Protein AF-A0A354WVG8-F1 (afdb_monomer)

Radius of gyration: 23.43 Å; Cα contacts (8 Å, |Δi|>4): 233; chains: 1; bounding box: 45×32×78 Å

Secondary structure (DSSP, 8-state):
-HHHHHHHHHHHHHHHHHH-TT-----HHHHHHHHHHHT-S-HHHHHHHHHHHHHTTHHHHHHHHIIIIIHHHHHHHSS-TT--TT-EEEEEETTEEEEEEE-SSEEEEEETT-TT--EEEEEETTTTEEEEEETTEEEEEEEEEETTEEEEEPTTS-EEEEESSHHHHHHHHHHHHHHHHHHT-

pLDDT: mean 83.42, std 12.27, range [36.16, 96.06]

Structure (mmCIF, N/CA/C/O backbone):
data_AF-A0A354WVG8-F1
#
_entry.id   AF-A0A354WVG8-F1
#
loop_
_atom_site.group_PDB
_atom_site.id
_atom_site.type_symbol
_atom_site.label_atom_id
_atom_site.label_alt_id
_atom_site.label_comp_id
_atom_site.label_asym_id
_atom_site.label_entity_id
_atom_site.label_seq_id
_atom_site.pdbx_PDB_ins_code
_atom_site.Cartn_x
_atom_site.Cartn_y
_atom_site.Cartn_z
_atom_site.occupancy
_atom_site.B_iso_or_equiv
_atom_site.auth_seq_id
_atom_site.auth_comp_id
_atom_site.auth_asym_id
_atom_site.auth_atom_id
_atom_site.pdbx_PDB_model_num
ATOM 1 N N . MET A 1 1 ? 21.802 -4.009 46.340 1.00 48.38 1 MET A N 1
ATOM 2 C CA . MET A 1 1 ? 21.564 -4.894 45.173 1.00 48.38 1 MET A CA 1
ATOM 3 C C . MET A 1 1 ? 20.518 -4.353 44.184 1.00 48.38 1 MET A C 1
ATOM 5 O O . MET A 1 1 ? 20.743 -4.488 42.996 1.00 48.38 1 MET A O 1
ATOM 9 N N . LYS A 1 2 ? 19.442 -3.659 44.609 1.00 54.12 2 LYS A N 1
ATOM 10 C CA . LYS A 1 2 ? 18.407 -3.115 43.691 1.00 54.12 2 LYS A CA 1
ATOM 11 C C . LYS A 1 2 ? 18.897 -2.100 42.636 1.00 54.12 2 LYS A C 1
ATOM 13 O O . LYS A 1 2 ? 18.488 -2.192 41.488 1.00 54.12 2 LYS A O 1
ATOM 18 N N . LYS A 1 3 ? 19.785 -1.157 42.990 1.00 53.94 3 LYS A N 1
ATOM 19 C CA . LYS A 1 3 ? 20.214 -0.077 42.070 1.00 53.94 3 LYS A CA 1
ATOM 20 C C . LYS A 1 3 ? 21.040 -0.578 40.876 1.00 53.94 3 LYS A C 1
ATOM 22 O O . LYS A 1 3 ? 20.826 -0.123 39.764 1.00 53.94 3 LYS A O 1
ATOM 27 N N . ARG A 1 4 ? 21.928 -1.558 41.095 1.00 60.34 4 ARG A N 1
ATOM 28 C CA . ARG A 1 4 ? 22.810 -2.105 40.047 1.00 60.34 4 ARG A CA 1
ATOM 29 C C . ARG A 1 4 ? 22.033 -2.907 38.997 1.00 60.34 4 ARG A C 1
ATOM 31 O O . ARG A 1 4 ? 22.378 -2.846 37.828 1.00 60.34 4 ARG A O 1
ATOM 38 N N . ASN A 1 5 ? 20.951 -3.573 39.404 1.00 68.00 5 ASN A N 1
ATOM 39 C CA . ASN A 1 5 ? 20.076 -4.316 38.496 1.00 68.00 5 ASN A CA 1
ATOM 40 C C . ASN A 1 5 ? 19.227 -3.377 37.627 1.00 68.00 5 ASN A C 1
ATOM 42 O O . ASN A 1 5 ? 19.038 -3.661 36.453 1.00 68.00 5 ASN A O 1
ATOM 46 N N . ILE A 1 6 ? 18.772 -2.240 38.172 1.00 73.25 6 ILE A N 1
ATOM 47 C CA . ILE A 1 6 ? 18.051 -1.218 37.395 1.00 73.25 6 ILE A CA 1
ATOM 48 C C . ILE A 1 6 ? 18.984 -0.584 36.360 1.00 73.25 6 ILE A C 1
ATOM 50 O O . ILE A 1 6 ? 18.609 -0.469 35.203 1.00 73.25 6 ILE A O 1
ATOM 54 N N . THR A 1 7 ? 20.216 -0.231 36.740 1.00 77.81 7 THR A N 1
ATOM 55 C CA . THR A 1 7 ? 21.199 0.316 35.790 1.00 77.81 7 THR A CA 1
ATOM 56 C C . THR A 1 7 ? 21.541 -0.681 34.683 1.00 77.81 7 THR A C 1
ATOM 58 O O . THR A 1 7 ? 21.639 -0.284 33.529 1.00 77.81 7 THR A O 1
ATOM 61 N N . LEU A 1 8 ? 21.678 -1.970 35.012 1.00 80.38 8 LEU A N 1
ATOM 62 C CA . LEU A 1 8 ? 21.944 -3.014 34.020 1.00 80.38 8 LEU A CA 1
ATOM 63 C C . LEU A 1 8 ? 20.756 -3.217 33.069 1.00 80.38 8 LEU A C 1
ATOM 65 O O . LEU A 1 8 ? 20.959 -3.395 31.876 1.00 80.38 8 LEU A O 1
ATOM 69 N N . LEU A 1 9 ? 19.528 -3.148 33.590 1.00 82.56 9 LEU A N 1
ATOM 70 C CA . LEU A 1 9 ? 18.304 -3.272 32.802 1.00 82.56 9 LEU A CA 1
ATOM 71 C C . LEU A 1 9 ? 18.119 -2.067 31.873 1.00 82.56 9 LEU A C 1
ATOM 73 O O . LEU A 1 9 ? 17.869 -2.251 30.693 1.00 82.56 9 LEU A O 1
ATOM 77 N N . VAL A 1 10 ? 18.352 -0.847 32.363 1.00 82.38 10 VAL A N 1
ATOM 78 C CA . VAL A 1 10 ? 18.330 0.377 31.543 1.00 82.38 10 VAL A CA 1
ATOM 79 C C . VAL A 1 10 ? 19.417 0.344 30.465 1.00 82.38 10 VAL A C 1
ATOM 81 O O . VAL A 1 10 ? 19.144 0.687 29.319 1.00 82.38 10 VAL A O 1
ATOM 84 N N . ALA A 1 11 ? 20.629 -0.108 30.800 1.00 82.38 11 ALA A N 1
ATOM 85 C CA . ALA A 1 11 ? 21.716 -0.245 29.833 1.00 82.38 11 ALA A CA 1
ATOM 86 C C . ALA A 1 11 ? 21.419 -1.317 28.772 1.00 82.38 11 ALA A C 1
ATOM 88 O O . ALA A 1 11 ? 21.690 -1.092 27.598 1.00 82.38 11 ALA A O 1
ATOM 89 N N . ALA A 1 12 ? 20.822 -2.447 29.162 1.00 80.69 12 ALA A N 1
ATOM 90 C CA . ALA A 1 12 ? 20.396 -3.489 28.232 1.00 80.69 12 ALA A CA 1
ATOM 91 C C . ALA A 1 12 ? 19.268 -3.001 27.310 1.00 80.69 12 ALA A C 1
ATOM 93 O O . ALA A 1 12 ? 19.336 -3.219 26.106 1.00 80.69 12 ALA A O 1
ATOM 94 N N . THR A 1 13 ? 18.276 -2.278 27.841 1.00 78.31 13 THR A N 1
ATOM 95 C CA . THR A 1 13 ? 17.204 -1.676 27.035 1.00 78.31 13 THR A CA 1
ATOM 96 C C . THR A 1 13 ? 17.754 -0.644 26.050 1.00 78.31 13 THR A C 1
ATOM 98 O O . THR A 1 13 ? 17.365 -0.657 24.885 1.00 78.31 13 THR A O 1
ATOM 101 N N . LEU A 1 14 ? 18.695 0.207 26.477 1.00 77.44 14 LEU A N 1
ATOM 102 C CA . LEU A 1 14 ? 19.353 1.186 25.604 1.00 77.44 14 LEU A CA 1
ATOM 103 C C . LEU A 1 14 ? 20.200 0.506 24.518 1.00 77.44 14 LEU A C 1
ATOM 105 O O . LEU A 1 14 ? 20.095 0.866 23.348 1.00 77.44 14 LEU A O 1
ATOM 109 N N . ALA A 1 15 ? 20.979 -0.518 24.869 1.00 74.50 15 ALA A N 1
ATOM 110 C CA . ALA A 1 15 ? 21.774 -1.280 23.907 1.00 74.50 15 ALA A CA 1
ATOM 111 C C . ALA A 1 15 ? 20.890 -2.018 22.886 1.00 74.50 15 ALA A C 1
ATOM 113 O O . ALA A 1 15 ? 21.166 -1.962 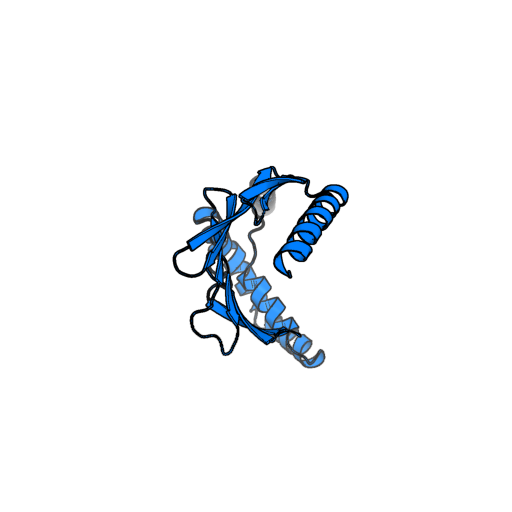21.690 1.00 74.50 15 ALA A O 1
ATOM 114 N N . CYS A 1 16 ? 19.787 -2.628 23.333 1.00 67.50 16 CYS A N 1
ATOM 115 C CA . CYS A 1 16 ? 18.784 -3.200 22.437 1.00 67.50 16 CYS A CA 1
ATOM 116 C C . CYS A 1 16 ? 18.167 -2.126 21.531 1.00 67.50 16 CYS A C 1
ATOM 118 O O . CYS A 1 16 ? 18.090 -2.335 20.327 1.00 67.50 16 CYS A O 1
ATOM 120 N N . SER A 1 17 ? 17.794 -0.952 22.056 1.00 63.25 17 SER A N 1
ATOM 121 C CA . SER A 1 17 ? 17.202 0.117 21.231 1.00 63.25 17 SER A CA 1
ATOM 122 C C . SER A 1 17 ? 18.135 0.638 20.133 1.00 63.25 17 SER A C 1
ATOM 124 O O . SER A 1 17 ? 17.659 1.054 19.083 1.00 63.25 17 SER A O 1
ATOM 126 N N . MET A 1 18 ? 19.455 0.567 20.337 1.00 60.75 18 MET A N 1
ATOM 127 C CA . MET A 1 18 ? 20.449 0.933 19.323 1.00 60.75 18 MET A CA 1
ATOM 128 C C . MET A 1 18 ? 20.713 -0.187 18.305 1.00 60.75 18 MET A C 1
ATOM 130 O O . MET A 1 18 ? 21.202 0.098 17.217 1.00 60.75 18 MET A O 1
ATOM 134 N N . ALA A 1 19 ? 20.396 -1.441 18.638 1.00 56.94 19 ALA A N 1
ATOM 135 C CA . ALA A 1 19 ? 20.506 -2.587 17.733 1.00 56.94 19 ALA A CA 1
ATOM 136 C C . ALA A 1 19 ? 19.246 -2.800 16.866 1.00 56.94 19 ALA A C 1
ATOM 138 O O . ALA A 1 19 ? 19.314 -3.493 15.856 1.00 56.94 19 ALA A O 1
ATOM 139 N N . PHE A 1 20 ? 18.112 -2.188 17.231 1.00 52.94 20 PHE A N 1
ATOM 140 C CA . PHE A 1 20 ? 16.843 -2.231 16.488 1.00 52.94 20 PHE A CA 1
ATOM 141 C C . PHE A 1 20 ? 16.598 -0.976 15.627 1.00 52.94 20 PHE A C 1
ATOM 143 O O . PHE A 1 20 ? 15.459 -0.544 15.460 1.00 52.94 20 PHE A O 1
ATOM 150 N N . THR A 1 21 ? 17.636 -0.370 15.046 1.00 48.12 21 THR A N 1
ATOM 151 C CA . THR A 1 21 ? 17.509 0.844 14.212 1.00 48.12 21 THR A CA 1
ATOM 152 C C . THR A 1 21 ? 16.888 0.612 12.826 1.00 48.12 21 THR A C 1
ATOM 154 O O . THR A 1 21 ? 16.949 1.502 11.981 1.00 48.12 21 THR A O 1
ATOM 157 N N . SER A 1 22 ? 16.263 -0.542 12.559 1.00 49.75 22 SER A N 1
ATOM 158 C CA . SER A 1 22 ? 15.708 -0.832 11.226 1.00 49.75 22 SER A CA 1
ATOM 159 C C . SER A 1 22 ? 14.347 -1.529 11.167 1.00 49.75 22 SER A C 1
ATOM 161 O O . SER A 1 22 ? 13.929 -1.863 10.065 1.00 49.75 22 SER A O 1
ATOM 163 N N . CYS A 1 23 ? 13.601 -1.711 12.267 1.00 54.31 23 CYS A N 1
ATOM 164 C CA . CYS A 1 23 ? 12.254 -2.304 12.171 1.00 54.31 23 CYS A CA 1
ATOM 165 C C . CYS A 1 23 ? 11.271 -1.733 13.205 1.00 54.31 23 CYS A C 1
ATOM 167 O O . CYS A 1 23 ? 10.929 -2.396 14.184 1.00 54.31 23 CYS A O 1
ATOM 169 N N . ILE A 1 24 ? 10.752 -0.522 12.975 1.00 61.50 24 ILE A N 1
ATOM 170 C CA . ILE A 1 24 ? 9.349 -0.286 13.345 1.00 61.50 24 ILE A CA 1
ATOM 171 C C . ILE A 1 24 ? 8.560 -1.149 12.357 1.00 61.50 24 ILE A C 1
ATOM 173 O O . ILE A 1 24 ? 8.524 -0.846 11.169 1.00 61.50 24 ILE A O 1
ATOM 177 N N . GLY A 1 25 ? 8.062 -2.304 12.810 1.00 63.16 25 GLY A N 1
ATOM 178 C CA . GLY A 1 25 ? 7.160 -3.110 11.986 1.00 63.16 25 GLY A CA 1
ATOM 179 C C . GLY A 1 25 ? 5.861 -2.347 11.722 1.00 63.16 25 GLY A C 1
ATOM 180 O O . GLY A 1 25 ? 5.608 -1.317 12.348 1.00 63.16 25 GLY A O 1
ATOM 181 N N . SER A 1 26 ? 5.042 -2.820 10.786 1.00 78.62 26 SER A N 1
ATOM 182 C CA . SER A 1 26 ? 3.882 -2.066 10.292 1.00 78.62 26 SER A CA 1
ATOM 183 C C . SER A 1 26 ? 2.801 -1.797 11.352 1.00 78.62 26 SER A C 1
ATOM 185 O O . SER A 1 26 ? 1.959 -0.918 11.155 1.00 78.62 26 SER A O 1
ATOM 187 N N . PHE A 1 27 ? 2.812 -2.535 12.474 1.00 86.69 27 PHE A N 1
ATOM 188 C CA . PHE A 1 27 ? 1.742 -2.530 13.482 1.00 86.69 27 PHE A CA 1
ATOM 189 C C . PHE A 1 27 ? 0.358 -2.747 12.847 1.00 86.69 27 PHE A C 1
ATOM 191 O O . PHE A 1 27 ? -0.615 -2.052 13.161 1.00 86.69 27 PHE A O 1
ATOM 198 N N . GLY A 1 28 ? 0.281 -3.685 11.898 1.00 86.12 28 GLY A N 1
ATOM 199 C CA . GLY A 1 28 ? -0.896 -3.904 11.063 1.00 86.12 28 GLY A CA 1
ATOM 200 C C . GLY A 1 28 ? -2.181 -4.153 11.856 1.00 86.12 28 GLY A C 1
ATOM 201 O O . GLY A 1 28 ? -3.218 -3.576 11.527 1.00 86.12 28 GLY A O 1
ATOM 202 N N . LEU A 1 29 ? -2.137 -4.949 12.931 1.00 89.25 29 LEU A N 1
ATOM 203 C CA . LEU A 1 29 ? -3.334 -5.244 13.726 1.00 89.25 29 LEU A CA 1
ATOM 204 C C . LEU A 1 29 ? -3.809 -4.022 14.523 1.00 89.25 29 LEU A C 1
ATOM 206 O O . LEU A 1 29 ? -5.000 -3.705 14.529 1.00 89.25 29 LEU A O 1
ATOM 210 N N . THR A 1 30 ? -2.882 -3.320 15.171 1.00 90.62 30 THR A N 1
ATOM 211 C CA . THR A 1 30 ? -3.163 -2.124 15.976 1.00 90.62 30 THR A CA 1
ATOM 212 C C . THR A 1 30 ? -3.718 -1.002 15.111 1.00 90.62 30 THR A C 1
ATOM 214 O O . THR A 1 30 ? -4.732 -0.397 15.463 1.00 90.62 30 THR A O 1
ATOM 217 N N . ASN A 1 31 ? -3.108 -0.760 13.949 1.00 89.75 31 ASN A N 1
ATOM 218 C CA . ASN A 1 31 ? -3.575 0.254 13.011 1.00 89.75 31 ASN A CA 1
ATOM 219 C C . ASN A 1 31 ? -4.958 -0.095 12.454 1.00 89.75 31 ASN A C 1
ATOM 221 O O . ASN A 1 31 ? -5.833 0.768 12.444 1.00 89.75 31 ASN A O 1
ATOM 225 N N . LYS A 1 32 ? -5.220 -1.362 12.104 1.00 89.31 32 LYS A N 1
ATOM 226 C CA . LYS A 1 32 ? -6.561 -1.803 11.687 1.00 89.31 32 LYS A CA 1
ATOM 227 C C . LYS A 1 32 ? -7.618 -1.578 12.763 1.00 89.31 32 LYS A C 1
ATOM 229 O O . LYS A 1 32 ? -8.697 -1.068 12.458 1.00 89.31 32 LYS A O 1
ATOM 234 N N . LEU A 1 33 ? -7.320 -1.921 14.017 1.00 91.88 33 LEU A N 1
ATOM 235 C CA . LEU A 1 33 ? -8.243 -1.699 15.131 1.00 91.88 33 LEU A CA 1
ATOM 236 C C . LEU A 1 33 ? -8.523 -0.203 15.340 1.00 91.88 33 LEU A C 1
ATOM 238 O O . LEU A 1 33 ? -9.667 0.195 15.578 1.00 91.88 33 LEU A O 1
ATOM 242 N N . LEU A 1 34 ? -7.489 0.635 15.235 1.00 91.50 34 LEU A N 1
ATOM 243 C CA . LEU A 1 34 ? -7.619 2.080 15.372 1.00 91.50 34 LEU A CA 1
ATOM 244 C C . LEU A 1 34 ? -8.442 2.686 14.226 1.00 91.50 34 LEU A C 1
ATOM 246 O O . LEU A 1 34 ? -9.378 3.442 14.490 1.00 91.50 34 LEU A O 1
ATOM 250 N N . SER A 1 35 ? -8.149 2.314 12.977 1.00 90.19 35 SER A N 1
ATOM 251 C CA . SER A 1 35 ? -8.894 2.751 11.791 1.00 90.19 35 SER A CA 1
ATOM 252 C C . SER A 1 35 ? -10.354 2.306 11.838 1.00 90.19 35 SER A C 1
ATOM 254 O O . SER A 1 35 ? -11.246 3.089 11.512 1.00 90.19 35 SER A O 1
ATOM 256 N N . TRP A 1 36 ? -10.626 1.084 12.309 1.00 93.19 36 TRP A N 1
ATOM 257 C CA . TRP A 1 36 ? -11.993 0.626 12.541 1.00 93.19 36 TRP A CA 1
ATOM 258 C C . TRP A 1 36 ? -12.714 1.515 13.555 1.00 93.19 36 TRP A C 1
ATOM 260 O O . TRP A 1 36 ? -13.821 1.973 13.272 1.00 93.19 36 TRP A O 1
ATOM 270 N N . ASN A 1 37 ? -12.089 1.826 14.697 1.00 91.31 37 ASN A N 1
ATOM 271 C CA . ASN A 1 37 ? -12.725 2.692 15.688 1.00 91.31 37 ASN A CA 1
ATOM 272 C C . ASN A 1 37 ? -13.001 4.086 15.092 1.00 91.31 37 ASN A C 1
ATOM 274 O O . ASN A 1 37 ? -14.097 4.621 15.250 1.00 91.31 37 ASN A O 1
ATOM 278 N N . GLN A 1 38 ? -12.049 4.652 14.344 1.00 90.06 38 GLN A N 1
ATOM 279 C CA . GLN A 1 38 ? -12.210 5.943 13.658 1.00 90.06 38 GLN A CA 1
ATOM 280 C C . GLN A 1 38 ? -13.318 5.944 12.593 1.00 90.06 38 GLN A C 1
ATOM 282 O O . GLN A 1 38 ? -13.904 6.992 12.333 1.00 90.06 38 GLN A O 1
ATOM 287 N N . SER A 1 39 ? -13.641 4.790 12.001 1.00 89.44 39 SER A N 1
ATOM 288 C CA . SER A 1 39 ? -14.721 4.662 11.010 1.00 89.44 39 SER A CA 1
ATOM 289 C C . SER A 1 39 ? -16.134 4.800 11.605 1.00 89.44 39 SER A C 1
ATOM 291 O O . SER A 1 39 ? -17.115 4.925 10.867 1.00 89.44 39 SER A O 1
ATOM 293 N N . ILE A 1 40 ? -16.269 4.808 12.937 1.00 91.25 40 ILE A N 1
ATOM 294 C CA . ILE A 1 40 ? -17.554 4.965 13.622 1.00 91.25 40 ILE A CA 1
ATOM 295 C C . ILE A 1 40 ? -18.060 6.405 13.455 1.00 91.25 40 ILE A C 1
ATOM 297 O O . ILE A 1 40 ? -17.503 7.355 13.996 1.00 91.25 40 ILE A O 1
ATOM 301 N N . ASN A 1 41 ? -19.192 6.554 12.764 1.00 86.00 41 ASN A N 1
ATOM 302 C CA . ASN A 1 41 ? -19.751 7.847 12.343 1.00 86.00 41 ASN A CA 1
ATOM 303 C C . ASN A 1 41 ? -20.119 8.809 13.506 1.00 86.00 41 ASN A C 1
ATOM 305 O O . ASN A 1 41 ? -20.255 10.013 13.314 1.00 86.00 41 ASN A O 1
ATOM 309 N N . SER A 1 42 ? -20.281 8.308 14.737 1.00 92.00 42 SER A N 1
ATOM 310 C CA . SER A 1 42 ? -20.580 9.138 15.914 1.00 92.00 42 SER A CA 1
ATOM 311 C C . SER A 1 42 ? -19.338 9.371 16.768 1.00 92.00 42 SER A C 1
ATOM 313 O O . SER A 1 42 ? -18.840 8.443 17.404 1.00 92.00 42 SER A O 1
ATOM 315 N N . LYS A 1 43 ? -18.909 10.635 16.882 1.00 89.50 43 LYS A N 1
ATOM 316 C CA . LYS A 1 43 ? -17.763 11.042 17.715 1.00 89.50 43 LYS A CA 1
ATOM 317 C C . LYS A 1 43 ? -17.905 10.617 19.182 1.00 89.50 43 LYS A C 1
ATOM 319 O O . LYS A 1 43 ? -16.931 10.213 19.801 1.00 89.50 43 LYS A O 1
ATOM 324 N N . PHE A 1 44 ? -19.119 10.676 19.732 1.00 92.94 44 PHE A N 1
ATOM 325 C CA . PHE A 1 44 ? -19.376 10.247 21.110 1.00 92.94 44 PHE A CA 1
ATOM 326 C C . PHE A 1 44 ? -19.243 8.733 21.284 1.00 92.94 44 PHE A C 1
ATOM 328 O O . PHE A 1 44 ? -18.742 8.277 22.306 1.00 92.94 44 PHE A O 1
ATOM 335 N N . VAL A 1 45 ? -19.681 7.953 20.292 1.00 92.44 45 VAL A N 1
ATOM 336 C CA . VAL A 1 45 ? -19.564 6.489 20.333 1.00 92.44 45 VAL A CA 1
ATOM 337 C C . VAL A 1 45 ? -18.111 6.068 20.122 1.00 92.44 45 VAL A C 1
ATOM 339 O O . VAL A 1 45 ? -17.629 5.220 20.860 1.00 92.44 45 VAL A O 1
ATOM 342 N N . ASN A 1 46 ? -17.405 6.698 19.180 1.00 93.56 46 ASN A N 1
ATOM 343 C CA . ASN A 1 46 ? -15.974 6.496 18.953 1.00 93.56 46 ASN A CA 1
ATOM 344 C C . ASN A 1 46 ? -15.147 6.731 20.233 1.00 93.56 46 ASN A C 1
ATOM 346 O O . ASN A 1 46 ? -14.342 5.878 20.603 1.00 93.56 46 ASN A O 1
ATOM 350 N N . GLU A 1 47 ? -15.398 7.834 20.949 1.00 93.56 47 GLU A N 1
ATOM 351 C CA . GLU A 1 47 ? -14.722 8.139 22.218 1.00 93.56 47 GLU A CA 1
ATOM 352 C C . GLU A 1 47 ? -15.085 7.133 23.320 1.00 93.56 47 GLU A C 1
ATOM 354 O O . GLU A 1 47 ? -14.222 6.658 24.054 1.00 93.56 47 GLU A O 1
ATOM 359 N N . LEU A 1 48 ? -16.363 6.755 23.429 1.00 94.94 48 LEU A N 1
ATOM 360 C CA . LEU A 1 48 ? -16.800 5.761 24.411 1.00 94.94 48 LEU A CA 1
ATOM 361 C C . LEU A 1 48 ? -16.115 4.410 24.177 1.00 94.94 48 LEU A C 1
ATOM 363 O O . LEU A 1 48 ? -15.628 3.799 25.128 1.00 94.94 48 LEU A O 1
ATOM 367 N N . VAL A 1 49 ? -16.054 3.957 22.922 1.00 93.31 49 VAL A N 1
ATOM 368 C CA . VAL A 1 49 ? -15.340 2.734 22.529 1.00 93.31 49 VAL A CA 1
ATOM 369 C C . VAL A 1 49 ? -13.849 2.871 22.825 1.00 93.31 49 VAL A C 1
ATOM 371 O O . VAL A 1 49 ? -13.264 1.953 23.395 1.00 93.31 49 VAL A O 1
ATOM 374 N N . PHE A 1 50 ? -13.249 4.026 22.524 1.00 93.56 50 PHE A N 1
ATOM 375 C CA . PHE A 1 50 ? -11.841 4.297 22.808 1.00 93.56 50 PHE A CA 1
ATOM 376 C C . PHE A 1 50 ? -11.509 4.157 24.301 1.00 93.56 50 PHE A C 1
ATOM 378 O O . PHE A 1 50 ? -10.548 3.473 24.657 1.00 93.56 50 PHE A O 1
ATOM 385 N N . VAL A 1 51 ? -12.330 4.746 25.178 1.00 94.56 51 VAL A N 1
ATOM 386 C CA . VAL A 1 51 ? -12.175 4.635 26.637 1.00 94.56 51 VAL A CA 1
ATOM 387 C C . VAL A 1 51 ? -12.417 3.200 27.106 1.00 94.56 51 VAL A C 1
ATOM 389 O O . VAL A 1 51 ? -11.636 2.668 27.894 1.00 94.56 51 VAL A O 1
ATOM 392 N N . ALA A 1 52 ? -13.463 2.536 26.606 1.00 95.19 52 ALA A N 1
ATOM 393 C CA . ALA A 1 52 ? -13.764 1.151 26.965 1.00 95.19 52 ALA A CA 1
ATOM 394 C C . ALA A 1 52 ? -12.614 0.192 26.607 1.00 95.19 52 ALA A C 1
ATOM 396 O O . ALA A 1 52 ? -12.305 -0.701 27.394 1.00 95.19 52 ALA A O 1
ATOM 397 N N . PHE A 1 53 ? -11.955 0.405 25.466 1.00 96.06 53 PHE A N 1
ATOM 398 C CA . PHE A 1 53 ? -10.819 -0.389 24.979 1.00 96.06 53 PHE A CA 1
ATOM 399 C C . PHE A 1 53 ? -9.466 -0.032 25.618 1.00 96.06 53 PHE A C 1
ATOM 401 O O . PHE A 1 53 ? -8.480 -0.712 25.345 1.00 96.06 53 PHE A O 1
ATOM 408 N N . HIS A 1 54 ? -9.409 1.002 26.460 1.00 91.81 54 HIS A N 1
ATOM 409 C CA . HIS A 1 54 ? -8.297 1.216 27.395 1.00 91.81 54 HIS A CA 1
ATOM 410 C C . HIS A 1 54 ? -8.589 0.605 28.772 1.00 91.81 54 HIS A C 1
ATOM 412 O O . HIS A 1 54 ? -7.681 0.156 29.465 1.00 91.81 54 HIS A O 1
ATOM 418 N N . ILE A 1 55 ? -9.860 0.575 29.198 1.00 94.12 55 ILE A N 1
ATOM 419 C CA . ILE A 1 55 ? -10.261 -0.087 30.452 1.00 94.12 55 ILE A CA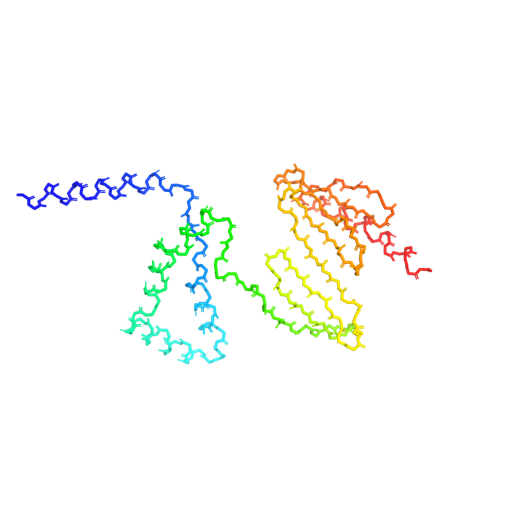 1
ATOM 420 C C . ILE A 1 55 ? -10.108 -1.606 30.319 1.00 94.12 55 ILE A C 1
ATOM 422 O O . ILE A 1 55 ? -9.539 -2.264 31.189 1.00 94.12 55 ILE A O 1
ATOM 426 N N . ILE A 1 56 ? -10.636 -2.161 29.230 1.00 94.06 56 ILE A N 1
ATOM 427 C CA . ILE A 1 56 ? -10.357 -3.523 28.784 1.00 94.06 56 ILE A CA 1
ATOM 428 C C . ILE A 1 56 ? -9.194 -3.371 27.811 1.00 94.06 56 ILE A C 1
ATOM 430 O O . ILE A 1 56 ? -9.441 -2.767 26.779 1.00 94.06 56 ILE A O 1
ATOM 434 N N . PRO A 1 57 ? -7.979 -3.862 28.102 1.00 92.31 57 PRO A N 1
ATOM 435 C CA . PRO A 1 57 ? -6.742 -3.438 27.436 1.00 92.31 57 PRO A CA 1
ATOM 436 C C . PRO A 1 57 ? -6.594 -3.992 26.006 1.00 92.31 57 PRO A C 1
ATOM 438 O O . PRO A 1 57 ? -5.681 -4.758 25.701 1.00 92.31 57 PRO A O 1
ATOM 441 N N . VAL A 1 58 ? -7.542 -3.681 25.121 1.00 95.75 58 VAL A N 1
ATOM 442 C CA . VAL A 1 58 ? -7.608 -4.225 23.763 1.00 95.75 58 VAL A CA 1
ATOM 443 C C . VAL A 1 58 ? -6.487 -3.623 22.917 1.00 95.75 58 VAL A C 1
ATOM 445 O O . VAL A 1 58 ? -5.781 -4.374 22.249 1.00 95.75 58 VAL A O 1
ATOM 448 N N . TYR A 1 59 ? -6.274 -2.303 22.987 1.00 91.62 59 TYR A N 1
ATOM 449 C CA . TYR A 1 59 ? -5.217 -1.624 22.225 1.00 91.62 59 TYR A CA 1
ATOM 450 C C . TYR A 1 59 ? -3.815 -2.057 22.656 1.00 91.62 59 TYR A C 1
ATOM 452 O O . TYR A 1 59 ? -2.922 -2.235 21.828 1.00 91.62 59 TYR A O 1
ATOM 460 N N . GLU A 1 60 ? -3.612 -2.260 23.954 1.00 92.62 60 GLU A N 1
ATOM 461 C CA . GLU A 1 60 ? -2.345 -2.713 24.509 1.00 92.62 60 GLU A CA 1
ATOM 462 C C . GLU A 1 60 ? -2.050 -4.151 24.080 1.00 92.62 60 GLU A C 1
ATOM 464 O O . GLU A 1 60 ? -0.917 -4.461 23.713 1.00 92.62 60 GLU A O 1
ATOM 469 N N . ILE A 1 61 ? -3.065 -5.022 24.065 1.00 93.94 61 ILE A N 1
ATOM 470 C CA . ILE A 1 61 ? -2.918 -6.400 23.589 1.00 93.94 61 ILE A CA 1
ATOM 471 C C . ILE A 1 61 ? -2.599 -6.429 22.092 1.00 93.94 61 ILE A C 1
ATOM 473 O O . ILE A 1 61 ? -1.688 -7.159 21.702 1.00 93.94 61 ILE A O 1
ATOM 477 N N . THR A 1 62 ? -3.287 -5.644 21.252 1.00 93.12 62 THR A N 1
ATOM 478 C CA . THR A 1 62 ? -2.965 -5.602 19.814 1.00 93.12 62 THR A CA 1
ATOM 479 C C . THR A 1 62 ? -1.564 -5.061 19.571 1.00 93.12 62 THR A C 1
ATOM 481 O O . THR A 1 62 ? -0.823 -5.641 18.782 1.00 93.12 62 THR A O 1
ATOM 484 N N . CYS A 1 63 ? -1.158 -4.029 20.314 1.00 90.12 63 CYS A N 1
ATOM 485 C CA . CYS A 1 63 ? 0.179 -3.449 20.211 1.00 90.12 63 CYS A CA 1
ATOM 486 C C . CYS A 1 63 ? 1.265 -4.459 20.608 1.00 90.12 63 CYS A C 1
ATOM 488 O O . CYS A 1 63 ? 2.268 -4.602 19.911 1.00 90.12 63 CYS A O 1
ATOM 490 N N . LEU A 1 64 ? 1.052 -5.221 21.686 1.00 91.44 64 LEU A N 1
ATOM 491 C CA . LEU A 1 64 ? 1.968 -6.288 22.095 1.00 91.44 64 LEU A CA 1
ATOM 492 C C . LEU A 1 64 ? 1.999 -7.451 21.097 1.00 91.44 64 LEU A C 1
ATOM 494 O O . LEU A 1 64 ? 3.070 -8.005 20.852 1.00 91.44 64 LEU A O 1
ATOM 498 N N . ALA A 1 65 ? 0.857 -7.819 20.514 1.00 90.75 65 ALA A N 1
ATOM 499 C CA . ALA A 1 65 ? 0.787 -8.857 19.489 1.00 90.75 65 ALA A CA 1
ATOM 500 C C . ALA A 1 65 ? 1.550 -8.447 18.221 1.00 90.75 65 ALA A C 1
ATOM 502 O O . ALA A 1 65 ? 2.315 -9.252 17.685 1.00 90.75 65 ALA A O 1
ATOM 503 N N . ASP A 1 66 ? 1.408 -7.194 17.785 1.00 88.12 66 ASP A N 1
ATOM 504 C CA . ASP A 1 66 ? 2.197 -6.645 16.684 1.00 88.12 66 ASP A CA 1
ATOM 505 C C . ASP A 1 66 ? 3.688 -6.656 17.018 1.00 88.12 66 ASP A C 1
ATOM 507 O O . ASP A 1 66 ? 4.480 -7.231 16.275 1.00 88.12 66 ASP A O 1
ATOM 511 N N . LEU A 1 67 ? 4.069 -6.095 18.170 1.00 86.38 67 LEU A N 1
ATOM 512 C CA . LEU A 1 67 ? 5.463 -5.978 18.597 1.00 86.38 67 LEU A CA 1
ATOM 513 C C . LEU A 1 67 ? 6.173 -7.339 18.673 1.00 86.38 67 LEU A C 1
ATOM 515 O O . LEU A 1 67 ? 7.305 -7.470 18.213 1.00 86.38 67 LEU A O 1
ATOM 519 N N . LEU A 1 68 ? 5.534 -8.336 19.290 1.00 85.31 68 LEU A N 1
ATOM 520 C CA . LEU A 1 68 ? 6.179 -9.607 19.623 1.00 85.31 68 LEU A CA 1
ATOM 521 C C . LEU A 1 68 ? 6.015 -10.674 18.543 1.00 85.31 68 LEU A C 1
ATOM 523 O O . LEU A 1 68 ? 6.882 -11.534 18.413 1.00 85.31 68 LEU A O 1
ATOM 527 N N . VAL A 1 69 ? 4.905 -10.655 17.803 1.00 87.25 69 VAL A N 1
ATOM 528 C CA . VAL A 1 69 ? 4.530 -11.757 16.909 1.00 87.25 69 VAL A CA 1
ATOM 529 C C . VAL A 1 69 ? 4.439 -11.278 15.470 1.00 87.25 69 VAL A C 1
ATOM 531 O O . VAL A 1 69 ? 5.210 -11.736 14.633 1.00 87.25 69 VAL A O 1
ATOM 534 N N . LEU A 1 70 ? 3.530 -10.354 15.165 1.00 87.88 70 LEU A N 1
ATOM 535 C CA . LEU A 1 70 ? 3.176 -10.056 13.773 1.00 87.88 70 LEU A CA 1
ATOM 536 C C . LEU A 1 70 ? 4.301 -9.322 13.040 1.00 87.88 70 LEU A C 1
ATOM 538 O O . LEU A 1 70 ? 4.673 -9.747 11.951 1.00 87.88 70 LEU A O 1
ATOM 542 N N . ASN A 1 71 ? 4.930 -8.330 13.677 1.00 84.69 71 ASN A N 1
ATOM 543 C CA . ASN A 1 71 ? 6.098 -7.642 13.121 1.00 84.69 71 ASN A CA 1
ATOM 544 C C . ASN A 1 71 ? 7.299 -8.594 12.972 1.00 84.69 71 ASN A C 1
ATOM 546 O O . ASN A 1 71 ? 8.119 -8.419 12.075 1.00 84.69 71 ASN A O 1
ATOM 550 N N . SER A 1 72 ? 7.404 -9.620 13.828 1.00 81.94 72 SER A N 1
ATOM 551 C CA . SER A 1 72 ? 8.450 -10.643 13.699 1.00 81.94 72 SER A CA 1
ATOM 552 C C . SER A 1 72 ? 8.187 -11.560 12.503 1.00 81.94 72 SER A C 1
ATOM 554 O O . SER A 1 72 ? 9.118 -11.884 11.771 1.00 81.94 72 SER A O 1
ATOM 556 N N . ILE A 1 73 ? 6.932 -11.958 12.271 1.00 83.31 73 ILE A N 1
ATOM 557 C CA . ILE A 1 73 ? 6.557 -12.746 11.089 1.00 83.31 73 ILE A CA 1
ATOM 558 C C . ILE A 1 73 ? 6.778 -11.927 9.814 1.00 83.31 73 ILE A C 1
ATOM 560 O O . ILE A 1 73 ? 7.389 -12.440 8.883 1.00 83.31 73 ILE A O 1
ATOM 564 N N . GLU A 1 74 ? 6.339 -10.668 9.777 1.00 81.19 74 GLU A N 1
ATOM 565 C CA . GLU A 1 74 ? 6.518 -9.771 8.626 1.00 81.19 74 GLU A CA 1
ATOM 566 C C . GLU A 1 74 ? 8.001 -9.593 8.280 1.00 81.19 74 GLU A C 1
ATOM 568 O O . GLU A 1 74 ? 8.384 -9.713 7.121 1.00 81.19 74 GLU A O 1
ATOM 573 N N . PHE A 1 75 ? 8.861 -9.432 9.289 1.00 79.69 75 PHE A N 1
ATOM 574 C CA . PHE A 1 75 ? 10.303 -9.320 9.081 1.00 79.69 75 PHE A CA 1
ATOM 575 C C . PHE A 1 75 ? 10.925 -10.567 8.432 1.00 79.69 75 PHE A C 1
ATOM 577 O O . PHE A 1 75 ? 11.740 -10.445 7.522 1.00 79.69 75 PHE A O 1
ATOM 584 N N . TRP A 1 76 ? 10.566 -11.770 8.897 1.00 79.19 76 TRP A N 1
ATOM 585 C CA . TRP A 1 76 ? 11.171 -13.013 8.396 1.00 79.19 76 TRP A CA 1
ATOM 586 C C . TRP A 1 76 ? 10.530 -13.542 7.114 1.00 79.19 76 TRP A C 1
ATOM 588 O O . TRP A 1 76 ? 11.208 -14.201 6.329 1.00 79.19 76 TRP A O 1
ATOM 598 N N . SER A 1 77 ? 9.232 -13.308 6.921 1.00 76.69 77 SER A N 1
ATOM 599 C CA . SER A 1 77 ? 8.495 -13.799 5.752 1.00 76.69 77 SER A CA 1
ATOM 600 C C . SER A 1 77 ? 8.473 -12.808 4.592 1.00 76.69 77 SER A C 1
ATOM 602 O O . SER A 1 77 ? 8.300 -13.234 3.456 1.00 76.69 77 SER A O 1
ATOM 604 N N . GLY A 1 78 ? 8.645 -11.511 4.863 1.00 72.50 78 GLY A N 1
ATOM 605 C CA . GLY A 1 78 ? 8.455 -10.440 3.884 1.00 72.50 78 GLY A CA 1
ATOM 606 C C . GLY A 1 78 ? 6.988 -10.078 3.623 1.00 72.50 78 GLY A C 1
ATOM 607 O O . GLY A 1 78 ? 6.736 -9.080 2.957 1.00 72.50 78 GLY A O 1
ATOM 608 N N . ASP A 1 79 ? 6.031 -10.835 4.170 1.00 73.25 79 ASP A N 1
ATOM 609 C CA . ASP A 1 79 ? 4.593 -10.633 3.987 1.00 73.25 79 ASP A CA 1
ATOM 610 C C . ASP A 1 79 ? 3.920 -10.230 5.304 1.00 73.25 79 ASP A C 1
ATOM 612 O O . ASP A 1 79 ? 4.166 -10.827 6.355 1.00 73.25 79 ASP A O 1
ATOM 616 N N . SER A 1 80 ? 2.990 -9.272 5.259 1.00 76.94 80 SER A N 1
ATOM 617 C CA . SER A 1 80 ? 2.193 -8.929 6.441 1.00 76.94 80 SER A CA 1
ATOM 618 C C . SER A 1 80 ? 1.081 -9.967 6.672 1.00 76.94 80 SER A C 1
ATOM 620 O O . SER A 1 80 ? 0.183 -10.095 5.833 1.00 76.94 80 SER A O 1
ATOM 622 N N . PRO A 1 81 ? 1.040 -10.664 7.829 1.00 76.31 81 PRO A N 1
ATOM 623 C CA . PRO A 1 81 ? -0.026 -11.626 8.146 1.00 76.31 81 PRO A CA 1
ATOM 624 C C . PRO A 1 81 ? -1.402 -10.975 8.291 1.00 76.31 81 PRO A C 1
ATOM 626 O O . PRO A 1 81 ? -2.425 -11.655 8.286 1.00 76.31 81 PRO A O 1
ATOM 629 N N . VAL A 1 82 ? -1.413 -9.655 8.481 1.00 78.75 82 VAL A N 1
ATOM 630 C CA . VAL A 1 82 ? -2.615 -8.846 8.648 1.00 78.75 82 VAL A CA 1
ATOM 631 C C . VAL A 1 82 ? -2.883 -8.005 7.400 1.00 78.75 82 VAL A C 1
ATOM 633 O O . VAL A 1 82 ? -3.636 -7.042 7.487 1.00 78.75 82 VAL A O 1
ATOM 636 N N . ALA A 1 83 ? -2.300 -8.324 6.241 1.00 73.88 83 ALA A N 1
ATOM 637 C CA . ALA A 1 83 ? -2.632 -7.645 4.990 1.00 73.88 83 ALA A CA 1
ATOM 638 C C . ALA A 1 83 ? -4.143 -7.732 4.690 1.00 73.88 83 ALA A C 1
ATOM 640 O O . ALA A 1 83 ? -4.822 -8.677 5.089 1.00 73.88 83 ALA A O 1
ATOM 641 N N . ASP A 1 84 ? -4.690 -6.732 3.997 1.00 73.06 84 ASP A N 1
ATOM 642 C CA . ASP A 1 84 ? -6.103 -6.687 3.575 1.00 73.06 84 ASP A CA 1
ATOM 643 C C . ASP A 1 84 ? -6.401 -7.573 2.347 1.00 73.06 84 ASP A C 1
ATOM 645 O O . ASP A 1 84 ? -7.381 -7.346 1.638 1.00 73.06 84 ASP A O 1
ATOM 649 N N . ALA A 1 85 ? -5.576 -8.591 2.089 1.00 72.25 85 ALA A N 1
ATOM 650 C CA . ALA A 1 85 ? -5.806 -9.534 1.001 1.00 72.25 85 ALA A CA 1
ATOM 651 C C . ALA A 1 85 ? -7.184 -10.214 1.162 1.00 72.25 85 ALA A C 1
ATOM 653 O O . ALA A 1 85 ? -7.518 -10.725 2.233 1.00 72.25 85 ALA A O 1
ATOM 654 N N . GLY A 1 86 ? -7.988 -10.190 0.098 1.00 74.38 86 GLY A N 1
ATOM 655 C CA . GLY A 1 86 ? -9.377 -10.652 0.049 1.00 74.38 86 GLY A CA 1
ATOM 656 C C . GLY A 1 86 ? -10.430 -9.585 0.380 1.00 74.38 86 GLY A C 1
ATOM 657 O O . GLY A 1 86 ? -11.620 -9.897 0.432 1.00 74.38 86 GLY A O 1
ATOM 658 N N . LYS A 1 87 ? -10.043 -8.325 0.632 1.00 83.19 87 LYS A N 1
ATOM 659 C CA . LYS A 1 87 ? -11.002 -7.227 0.826 1.00 83.19 87 LYS A CA 1
ATOM 660 C C . LYS A 1 87 ? -11.497 -6.712 -0.526 1.00 83.19 87 LYS A C 1
ATOM 662 O O . LYS A 1 87 ? -10.711 -6.164 -1.293 1.00 83.19 87 LYS A O 1
ATOM 667 N N . THR A 1 88 ? -12.803 -6.806 -0.770 1.00 85.50 88 THR A N 1
ATOM 668 C CA . THR A 1 88 ? -13.459 -6.216 -1.947 1.00 85.50 88 THR A CA 1
ATOM 669 C C . THR A 1 88 ? -14.148 -4.901 -1.592 1.00 85.50 88 THR A C 1
ATOM 671 O O . THR A 1 88 ? -15.005 -4.851 -0.707 1.00 85.50 88 THR A O 1
ATOM 674 N N . GLU A 1 89 ? -13.823 -3.835 -2.314 1.00 86.69 89 GLU A N 1
ATOM 675 C CA . GLU A 1 89 ? -14.488 -2.536 -2.227 1.00 86.69 89 GLU A CA 1
ATOM 676 C C . GLU A 1 89 ? -15.237 -2.221 -3.524 1.00 86.69 89 GLU A C 1
ATOM 678 O O . GLU A 1 89 ? -14.812 -2.583 -4.617 1.00 86.69 89 GLU A O 1
ATOM 683 N N . THR A 1 90 ? -16.386 -1.550 -3.412 1.00 88.75 90 THR A N 1
ATOM 684 C CA . THR A 1 90 ? -17.170 -1.112 -4.574 1.00 88.75 90 THR A CA 1
ATOM 685 C C . THR A 1 90 ? -17.012 0.390 -4.771 1.00 88.75 90 THR A C 1
ATOM 687 O O . THR A 1 90 ? -17.412 1.179 -3.916 1.00 88.75 90 THR A O 1
ATOM 690 N N . LEU A 1 91 ? -16.479 0.787 -5.922 1.00 86.94 91 LEU A N 1
ATOM 691 C CA . LEU A 1 91 ? -16.261 2.173 -6.314 1.00 86.94 91 LEU A CA 1
ATOM 692 C C . LEU A 1 91 ? -17.343 2.614 -7.302 1.00 86.94 91 LEU A C 1
ATOM 694 O O . LEU A 1 91 ? -17.536 2.003 -8.352 1.00 86.94 91 LEU A O 1
ATOM 698 N N . GLN A 1 92 ? -18.052 3.696 -6.978 1.00 86.94 92 GLN A N 1
ATOM 699 C CA . GLN A 1 92 ? -18.970 4.346 -7.912 1.00 86.94 92 GLN A CA 1
ATOM 700 C C . GLN A 1 92 ? -18.240 5.480 -8.623 1.00 86.94 92 GLN A C 1
ATOM 702 O O . GLN A 1 92 ? -17.847 6.466 -8.002 1.00 86.94 92 GLN A O 1
ATOM 707 N N . THR A 1 93 ? -18.069 5.342 -9.932 1.00 83.94 93 THR A N 1
ATOM 708 C CA . THR A 1 93 ? -17.437 6.352 -10.784 1.00 83.94 93 THR A CA 1
ATOM 709 C C . THR A 1 93 ? -18.458 6.91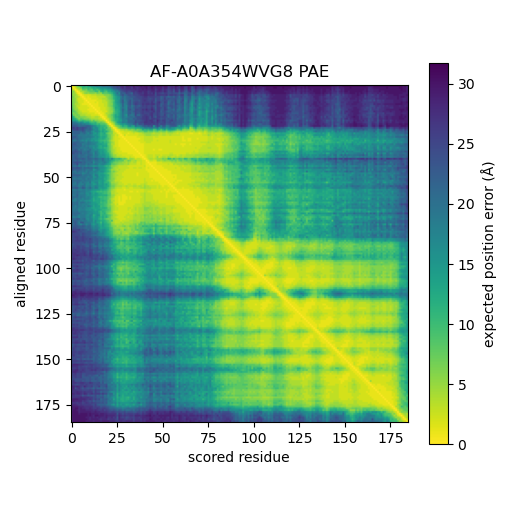0 -11.775 1.00 83.94 93 THR A C 1
ATOM 711 O O . THR A 1 93 ? -19.564 6.385 -11.915 1.00 83.94 93 THR A O 1
ATOM 714 N N . LYS A 1 94 ? -18.091 7.972 -12.503 1.00 82.75 94 LYS A N 1
ATOM 715 C CA . LYS A 1 94 ? -18.926 8.494 -13.600 1.00 82.75 94 LYS A CA 1
ATOM 716 C C . LYS A 1 94 ? -19.089 7.492 -14.752 1.00 82.75 94 LYS A C 1
ATOM 718 O O . LYS A 1 94 ? -20.052 7.600 -15.500 1.00 82.75 94 LYS A O 1
ATOM 723 N N . GLU A 1 95 ? -18.166 6.541 -14.883 1.00 77.62 95 GLU A N 1
ATOM 724 C CA . GLU A 1 95 ? -18.076 5.585 -15.997 1.00 77.62 95 GLU A CA 1
ATOM 725 C C . GLU A 1 95 ? -18.688 4.214 -15.665 1.00 77.62 95 GLU A C 1
ATOM 727 O O . GLU A 1 95 ? -18.849 3.360 -16.538 1.00 77.62 95 GLU A O 1
ATOM 732 N N . GLY A 1 96 ? -19.078 4.005 -14.406 1.00 85.69 96 GLY A N 1
ATOM 733 C CA . GLY A 1 96 ? -19.700 2.772 -13.947 1.00 85.69 96 GLY A CA 1
ATOM 734 C C . GLY A 1 96 ? -19.365 2.435 -12.501 1.00 85.69 96 GLY A C 1
ATOM 735 O O . GLY A 1 96 ? -18.691 3.184 -11.787 1.00 85.69 96 GLY A O 1
ATOM 736 N N . VAL A 1 97 ? -19.862 1.279 -12.072 1.00 89.50 97 VAL A N 1
ATOM 737 C CA . VAL A 1 97 ? -19.572 0.708 -10.758 1.00 89.50 97 VAL A CA 1
ATOM 738 C C . VAL A 1 97 ? -18.479 -0.339 -10.929 1.00 89.50 97 VAL A C 1
ATOM 740 O O . VAL A 1 97 ? -18.654 -1.266 -11.714 1.00 89.50 97 VAL A O 1
ATOM 743 N N . TYR A 1 98 ? -17.385 -0.196 -10.191 1.00 89.44 98 TYR A N 1
ATOM 744 C CA . TYR A 1 98 ? -16.246 -1.110 -10.212 1.00 89.44 98 TYR A CA 1
ATOM 745 C C . TYR A 1 98 ? -16.115 -1.818 -8.869 1.00 89.44 98 TYR A C 1
ATOM 747 O O . TYR A 1 98 ? -16.386 -1.226 -7.824 1.00 89.44 98 TYR A O 1
ATOM 755 N N . THR A 1 99 ? -15.693 -3.072 -8.893 1.00 90.62 99 THR A N 1
ATOM 756 C CA . THR A 1 99 ? -15.271 -3.837 -7.723 1.00 90.62 99 THR A CA 1
ATOM 757 C C . THR A 1 99 ? -13.762 -3.982 -7.760 1.00 90.62 99 THR A C 1
ATOM 759 O O . THR A 1 99 ? -13.209 -4.421 -8.764 1.00 90.62 99 THR A O 1
ATOM 762 N N . VAL A 1 100 ? -13.108 -3.584 -6.673 1.00 90.56 100 VAL A N 1
ATOM 763 C CA . VAL A 1 100 ? -11.664 -3.720 -6.491 1.00 90.56 100 VAL A CA 1
ATOM 764 C C . VAL A 1 100 ? -11.436 -4.675 -5.335 1.00 90.56 100 VAL A C 1
ATOM 766 O O . VAL A 1 100 ? -11.790 -4.363 -4.200 1.00 90.56 100 VAL A O 1
ATOM 769 N N . GLU A 1 101 ? -10.885 -5.845 -5.622 1.00 89.44 101 GLU A N 1
ATOM 770 C CA . GLU A 1 101 ? -10.435 -6.798 -4.616 1.00 89.44 101 GLU A CA 1
ATOM 771 C C . GLU A 1 101 ? -8.928 -6.657 -4.420 1.00 89.44 101 GLU A C 1
ATOM 773 O O . GLU A 1 101 ? -8.150 -6.743 -5.367 1.00 89.44 101 GLU A O 1
ATOM 778 N N . THR A 1 102 ? -8.507 -6.432 -3.181 1.00 87.75 102 THR A N 1
ATOM 779 C CA . THR A 1 102 ? -7.090 -6.448 -2.814 1.00 87.75 102 THR A CA 1
ATOM 780 C C . THR A 1 102 ? -6.601 -7.891 -2.807 1.00 87.75 102 THR A C 1
ATOM 782 O O . THR A 1 102 ? -7.096 -8.707 -2.034 1.00 87.75 102 THR A O 1
ATOM 785 N N . LEU A 1 103 ? -5.616 -8.212 -3.636 1.00 87.69 103 LEU A N 1
ATOM 786 C CA . LEU A 1 103 ? -4.941 -9.507 -3.657 1.00 87.69 103 LEU A CA 1
ATOM 787 C C . LEU A 1 103 ? -3.687 -9.461 -2.775 1.00 87.69 103 LEU A C 1
ATOM 789 O O . LEU A 1 103 ? -3.308 -8.414 -2.250 1.00 87.69 103 LEU A O 1
ATOM 793 N N . LYS A 1 104 ? -3.024 -10.607 -2.593 1.00 84.00 104 LYS A N 1
ATOM 794 C CA . LYS A 1 104 ? -1.758 -10.666 -1.844 1.00 84.00 104 LYS A CA 1
ATOM 795 C C . LYS A 1 104 ? -0.657 -9.850 -2.534 1.00 84.00 104 LYS A C 1
ATOM 797 O O . LYS A 1 104 ? 0.152 -9.214 -1.870 1.00 84.00 104 LYS A O 1
ATOM 802 N 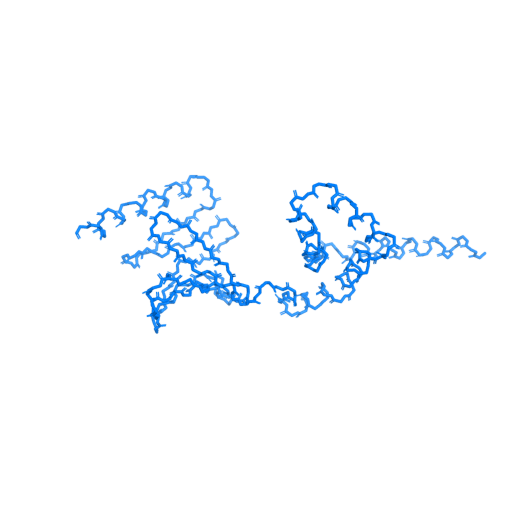N . ASP A 1 105 ? -0.648 -9.888 -3.856 1.00 87.25 105 ASP A N 1
ATOM 803 C CA . ASP A 1 105 ? 0.370 -9.342 -4.744 1.00 87.25 105 ASP A CA 1
ATOM 804 C C . ASP A 1 105 ? -0.173 -8.214 -5.629 1.00 87.25 105 ASP A C 1
ATOM 806 O O . ASP A 1 105 ? 0.481 -7.831 -6.590 1.00 87.25 105 ASP A O 1
ATOM 810 N N . GLY A 1 106 ? -1.355 -7.658 -5.348 1.00 89.38 106 GLY A N 1
ATOM 811 C CA . GLY A 1 106 ? -1.934 -6.660 -6.241 1.00 89.38 106 GLY A CA 1
ATOM 812 C C . GLY A 1 106 ? -3.413 -6.380 -6.029 1.00 89.38 106 GLY A C 1
ATOM 813 O O . GLY A 1 106 ? -3.907 -6.397 -4.904 1.00 89.38 106 GLY A O 1
ATOM 814 N N . TYR A 1 107 ? -4.120 -6.120 -7.126 1.00 90.81 107 TYR A N 1
ATOM 815 C CA . TYR A 1 107 ? -5.545 -5.804 -7.139 1.00 90.81 107 TYR A CA 1
ATOM 816 C C . TYR A 1 107 ? -6.247 -6.491 -8.306 1.00 90.81 107 TYR A C 1
ATOM 818 O O . TYR A 1 107 ? -5.759 -6.423 -9.429 1.00 90.81 107 TYR A O 1
ATOM 826 N N . HIS A 1 108 ? -7.417 -7.071 -8.061 1.00 91.62 108 HIS A N 1
ATOM 827 C CA . HIS A 1 108 ? -8.351 -7.480 -9.104 1.00 91.62 108 HIS A CA 1
ATOM 828 C C . HIS A 1 108 ? -9.404 -6.387 -9.286 1.00 91.62 108 HIS A C 1
ATOM 830 O O . HIS A 1 108 ? -10.063 -5.986 -8.325 1.00 91.62 108 HIS A O 1
ATOM 836 N N . ILE A 1 109 ? -9.551 -5.879 -10.506 1.00 91.38 109 ILE A N 1
ATOM 837 C CA . ILE A 1 109 ? -10.476 -4.797 -10.842 1.00 91.38 109 ILE A CA 1
ATOM 838 C C . ILE A 1 109 ? -11.474 -5.325 -11.865 1.00 91.38 109 ILE A C 1
ATOM 840 O O . ILE A 1 109 ? -11.101 -5.696 -12.975 1.00 91.38 109 ILE A O 1
ATOM 844 N N . GLU A 1 110 ? -12.757 -5.296 -11.522 1.00 91.38 110 GLU A N 1
ATOM 845 C CA . GLU A 1 110 ? -13.834 -5.729 -12.412 1.00 91.38 110 GLU A CA 1
ATOM 846 C C . GLU A 1 110 ? -14.945 -4.681 -12.466 1.00 91.38 110 GLU A C 1
ATOM 848 O O . GLU A 1 110 ? -15.272 -4.020 -11.477 1.00 91.38 110 GLU A O 1
ATOM 853 N N . LYS A 1 111 ? -15.538 -4.497 -13.646 1.00 88.75 111 LYS A N 1
ATOM 854 C CA . LYS A 1 111 ? -16.674 -3.598 -13.829 1.00 88.75 111 LYS A CA 1
ATOM 855 C C . LYS A 1 111 ? -17.978 -4.371 -13.669 1.00 88.75 111 LYS A C 1
ATOM 857 O O . LYS A 1 111 ? -18.220 -5.382 -14.324 1.00 88.75 111 LYS A O 1
ATOM 862 N N . LYS A 1 112 ? -18.875 -3.851 -12.834 1.00 84.81 112 LYS A N 1
ATOM 863 C CA . LYS A 1 112 ? -20.162 -4.487 -12.552 1.00 84.81 112 LYS A CA 1
ATOM 864 C C . LYS A 1 112 ? -21.020 -4.567 -13.820 1.00 84.81 112 LYS A C 1
ATOM 866 O O . LYS A 1 112 ? -21.413 -3.537 -14.365 1.00 84.81 112 LYS A O 1
ATOM 871 N N . GLY A 1 113 ? -21.370 -5.789 -14.221 1.00 79.50 113 GLY A N 1
ATOM 872 C CA . GLY A 1 113 ? -22.177 -6.077 -15.414 1.00 79.50 113 GLY A CA 1
ATOM 873 C C . GLY A 1 113 ? -21.371 -6.520 -16.639 1.00 79.50 113 GLY A C 1
ATOM 874 O O . GLY A 1 113 ? -21.979 -6.889 -17.639 1.00 79.50 113 GLY A O 1
ATOM 875 N N . GLU A 1 114 ? -20.039 -6.527 -16.556 1.00 80.00 114 GLU A N 1
ATOM 876 C CA . GLU A 1 114 ? -19.136 -7.075 -17.574 1.00 80.00 114 GLU A CA 1
ATOM 877 C C . GLU A 1 114 ? -18.374 -8.272 -16.977 1.00 80.00 114 GLU A C 1
ATOM 879 O O . GLU A 1 114 ? -17.182 -8.195 -16.693 1.00 80.00 114 GLU A O 1
ATOM 884 N N . GLU A 1 115 ? -19.098 -9.374 -16.743 1.00 67.94 115 GLU A N 1
ATOM 885 C CA . GLU A 1 115 ? -18.532 -10.608 -16.177 1.00 67.94 115 GLU A CA 1
ATOM 886 C C . GLU A 1 115 ? -17.452 -11.185 -17.112 1.00 67.94 115 GLU A C 1
ATOM 888 O O . GLU A 1 115 ? -17.697 -11.380 -18.307 1.00 67.94 115 GLU A O 1
ATOM 893 N N . ASN A 1 116 ? -16.275 -11.504 -16.559 1.00 70.00 116 ASN A N 1
ATOM 894 C CA . ASN A 1 116 ? -15.067 -11.981 -17.265 1.00 70.00 116 ASN A CA 1
ATOM 895 C C . ASN A 1 116 ? -14.261 -10.916 -18.035 1.00 70.00 116 ASN A C 1
ATOM 897 O O . ASN A 1 116 ? -13.391 -11.276 -18.829 1.00 70.00 116 ASN A O 1
ATOM 901 N N . ALA A 1 117 ? -14.502 -9.624 -17.797 1.00 80.25 117 ALA A N 1
ATOM 902 C CA . ALA A 1 117 ? -13.653 -8.535 -18.302 1.00 80.25 117 ALA A CA 1
ATOM 903 C C . ALA A 1 117 ? -12.717 -7.954 -17.220 1.00 80.25 117 ALA A C 1
ATOM 905 O O . ALA A 1 117 ? -12.224 -6.833 -17.355 1.00 80.25 117 ALA A O 1
ATOM 906 N N . GLY A 1 118 ? -12.502 -8.699 -16.131 1.00 85.75 118 GLY A N 1
ATOM 907 C CA . GLY A 1 118 ? -11.636 -8.295 -15.028 1.00 85.75 118 GLY A CA 1
ATOM 908 C C . GLY A 1 118 ? -10.169 -8.151 -15.439 1.00 85.75 118 GLY A C 1
ATOM 909 O O . GLY A 1 118 ? -9.670 -8.859 -16.318 1.00 85.75 118 GLY A O 1
ATOM 910 N N . VAL A 1 119 ? -9.485 -7.223 -14.780 1.00 92.06 119 VAL A N 1
ATOM 911 C CA . VAL A 1 119 ? -8.067 -6.927 -14.977 1.00 92.06 119 VAL A CA 1
ATOM 912 C C . VAL A 1 119 ? -7.356 -7.031 -13.636 1.00 92.06 119 VAL A C 1
ATOM 914 O O . VAL A 1 119 ? -7.778 -6.401 -12.666 1.00 92.06 119 VAL A O 1
ATOM 917 N N . ASP A 1 120 ? -6.253 -7.775 -13.595 1.00 93.31 120 ASP A N 1
ATOM 918 C CA . ASP A 1 120 ? -5.391 -7.837 -12.418 1.00 93.31 120 ASP A CA 1
ATOM 919 C C . ASP A 1 120 ? -4.229 -6.858 -12.578 1.00 93.31 120 ASP A C 1
ATOM 921 O O . ASP A 1 120 ? -3.488 -6.894 -13.560 1.00 93.31 120 ASP A O 1
ATOM 925 N N . LEU A 1 121 ? -4.038 -5.997 -11.589 1.00 93.62 121 LEU A N 1
ATOM 926 C CA . LEU A 1 121 ? -2.828 -5.209 -11.424 1.00 93.62 121 LEU A CA 1
ATOM 927 C C . LEU A 1 121 ? -1.931 -5.946 -10.427 1.00 93.62 121 LEU A C 1
ATOM 929 O O . LEU A 1 121 ? -2.238 -5.966 -9.241 1.00 93.62 121 LEU A O 1
ATOM 933 N N . VAL A 1 122 ? -0.844 -6.553 -10.901 1.00 93.75 122 VAL A N 1
ATOM 934 C CA . VAL A 1 122 ? 0.004 -7.481 -10.137 1.00 93.75 122 VAL A CA 1
ATOM 935 C C . VAL A 1 122 ? 1.405 -6.910 -9.960 1.00 93.75 122 VAL A C 1
ATOM 937 O O . VAL A 1 122 ? 2.085 -6.576 -10.931 1.00 93.75 122 VAL A O 1
ATOM 940 N N . TYR A 1 123 ? 1.861 -6.844 -8.719 1.00 92.12 123 TYR A N 1
ATOM 941 C CA . TYR A 1 123 ? 3.220 -6.503 -8.346 1.00 92.12 123 TYR A CA 1
ATOM 942 C C . TYR A 1 123 ? 4.113 -7.747 -8.364 1.00 92.12 123 TYR A C 1
ATOM 944 O O . TYR A 1 123 ? 3.871 -8.730 -7.667 1.00 92.12 123 TYR A O 1
ATOM 952 N N . ASN A 1 124 ? 5.181 -7.695 -9.155 1.00 90.88 124 ASN A N 1
ATOM 953 C CA . ASN A 1 124 ? 6.226 -8.706 -9.179 1.00 90.88 124 ASN A CA 1
ATOM 954 C C . ASN A 1 124 ? 7.419 -8.219 -8.346 1.00 90.88 124 ASN A C 1
ATOM 956 O O . ASN A 1 124 ? 8.129 -7.291 -8.742 1.00 90.88 124 ASN A O 1
ATOM 960 N N . GLN A 1 125 ? 7.643 -8.879 -7.208 1.00 87.81 125 GLN A N 1
ATOM 961 C CA . GLN A 1 125 ? 8.714 -8.554 -6.267 1.00 87.81 125 GLN A CA 1
ATOM 962 C C . GLN A 1 125 ? 10.119 -8.860 -6.810 1.00 87.81 125 GLN A C 1
ATOM 964 O O . GLN A 1 125 ? 11.049 -8.123 -6.493 1.00 87.81 125 GLN A O 1
ATOM 969 N N . GLU A 1 126 ? 10.291 -9.908 -7.621 1.00 87.94 126 GLU A N 1
ATOM 970 C CA . GLU A 1 126 ? 11.599 -10.284 -8.185 1.00 87.94 126 GLU A CA 1
ATOM 971 C C . GLU A 1 126 ? 12.096 -9.229 -9.176 1.00 87.94 126 GLU A C 1
ATOM 973 O O . GLU A 1 126 ? 13.261 -8.838 -9.159 1.00 87.94 126 GLU A O 1
ATOM 978 N N . GLU A 1 127 ? 11.183 -8.724 -10.005 1.00 89.44 127 GLU A N 1
ATOM 979 C CA . GLU A 1 127 ? 11.479 -7.722 -11.030 1.00 89.44 127 GLU A CA 1
ATOM 980 C C . GLU A 1 127 ? 11.294 -6.280 -10.546 1.00 89.44 127 GLU A C 1
ATOM 982 O O . GLU A 1 127 ? 11.573 -5.351 -11.306 1.00 89.44 127 GLU A O 1
ATOM 987 N N . ASN A 1 128 ? 10.805 -6.089 -9.315 1.00 91.19 128 ASN A N 1
ATOM 988 C CA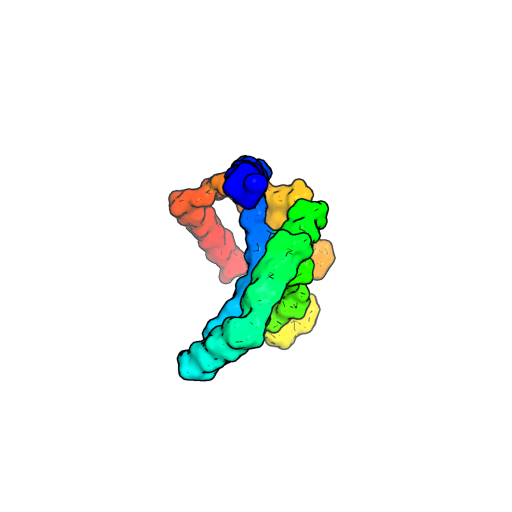 . ASN A 1 128 ? 10.392 -4.796 -8.769 1.00 91.19 128 ASN A CA 1
ATOM 989 C C . ASN A 1 128 ? 9.537 -4.015 -9.790 1.00 91.19 128 ASN A C 1
ATOM 991 O O . ASN A 1 128 ? 9.893 -2.926 -10.248 1.00 91.19 128 ASN A O 1
ATOM 995 N N . SER A 1 129 ? 8.445 -4.639 -10.243 1.00 93.69 129 SER A N 1
ATOM 996 C CA . SER A 1 129 ? 7.617 -4.137 -11.347 1.00 93.69 129 SER A CA 1
ATOM 997 C C . SER A 1 129 ? 6.130 -4.326 -11.090 1.00 93.69 129 SER A C 1
ATOM 999 O O . SER A 1 129 ? 5.722 -5.236 -10.373 1.00 93.69 129 SER A O 1
ATOM 1001 N N . TRP A 1 130 ? 5.315 -3.478 -11.707 1.00 94.06 130 TRP A N 1
ATOM 1002 C CA . TRP A 1 130 ? 3.869 -3.644 -11.774 1.00 94.06 130 TRP A CA 1
ATOM 1003 C C . TRP A 1 130 ? 3.463 -4.077 -13.173 1.00 94.06 130 TRP A C 1
ATOM 1005 O O . TRP A 1 130 ? 3.913 -3.506 -14.167 1.00 94.06 130 TRP A O 1
ATOM 1015 N N . ASN A 1 131 ? 2.572 -5.059 -13.233 1.00 93.31 131 ASN A N 1
ATOM 1016 C CA . ASN A 1 131 ? 2.073 -5.663 -14.455 1.00 93.31 131 ASN A CA 1
ATOM 1017 C C . ASN A 1 131 ? 0.548 -5.604 -14.484 1.00 93.31 131 ASN A C 1
ATOM 1019 O O . ASN A 1 131 ? -0.107 -5.712 -13.453 1.00 93.31 131 ASN A O 1
ATOM 1023 N N . VAL A 1 132 ? -0.013 -5.473 -15.676 1.00 92.50 132 VAL A N 1
ATOM 1024 C CA . VAL A 1 132 ? -1.445 -5.562 -15.939 1.00 92.50 132 VAL A CA 1
ATOM 1025 C C . VAL A 1 132 ? -1.711 -6.891 -16.627 1.00 92.50 132 VAL A C 1
ATOM 1027 O O . VAL A 1 132 ? -1.155 -7.165 -17.690 1.00 92.50 132 VAL A O 1
ATOM 1030 N N . LYS A 1 133 ? -2.564 -7.718 -16.034 1.00 92.12 133 LYS A N 1
ATOM 1031 C CA . LYS A 1 133 ? -2.997 -8.993 -16.590 1.00 92.12 133 LYS A CA 1
ATOM 1032 C C . LYS A 1 133 ? -4.468 -8.906 -16.975 1.00 92.12 133 LYS A C 1
ATOM 1034 O O . LYS A 1 133 ? -5.321 -8.633 -16.139 1.00 92.12 133 LYS A O 1
ATOM 1039 N N . ALA A 1 134 ? -4.756 -9.145 -18.246 1.00 88.62 134 ALA A N 1
ATOM 1040 C CA . ALA A 1 134 ? -6.107 -9.195 -18.787 1.00 88.62 134 ALA A CA 1
ATOM 1041 C C . ALA A 1 134 ? -6.300 -10.557 -19.465 1.00 88.62 134 ALA A C 1
ATOM 1043 O O . ALA A 1 134 ? -5.715 -10.832 -20.516 1.00 88.62 134 ALA A O 1
ATOM 1044 N N . GLY A 1 135 ? -7.078 -11.440 -18.835 1.00 84.38 135 GLY A N 1
ATOM 1045 C CA . GLY A 1 135 ? -7.162 -12.845 -19.242 1.00 84.38 135 GLY A CA 1
ATOM 1046 C C . GLY A 1 135 ? -5.798 -13.544 -19.157 1.00 84.38 135 GLY A C 1
ATOM 1047 O O . GLY A 1 135 ? -5.162 -13.550 -18.103 1.00 84.38 135 GLY A O 1
ATOM 1048 N N . ASP A 1 136 ? -5.339 -14.117 -20.273 1.00 83.19 136 ASP A N 1
ATOM 1049 C CA . ASP A 1 136 ? -4.043 -14.810 -20.368 1.00 83.19 136 ASP A CA 1
ATOM 1050 C C . ASP A 1 136 ? -2.873 -13.887 -20.755 1.00 83.19 136 ASP A C 1
ATOM 1052 O O . ASP A 1 136 ? -1.717 -14.315 -20.752 1.00 83.19 136 ASP A O 1
ATOM 1056 N N . ALA A 1 137 ? -3.150 -12.627 -21.107 1.00 87.62 137 ALA A N 1
ATOM 1057 C CA . ALA A 1 137 ? -2.129 -11.674 -21.521 1.00 87.62 137 ALA A CA 1
ATOM 1058 C C . ALA A 1 137 ? -1.631 -10.849 -20.329 1.00 87.62 137 ALA A C 1
ATOM 1060 O O . ALA A 1 137 ? -2.428 -10.261 -19.598 1.00 87.62 137 ALA A O 1
ATOM 1061 N N . THR A 1 138 ? -0.309 -10.768 -20.173 1.00 89.62 138 THR A N 1
ATOM 1062 C CA . THR A 1 138 ? 0.363 -9.946 -19.158 1.00 89.62 138 THR A CA 1
ATOM 1063 C C . THR A 1 138 ? 1.195 -8.872 -19.847 1.00 89.62 138 THR A C 1
ATOM 1065 O O . THR A 1 138 ? 2.014 -9.180 -20.713 1.00 89.62 138 THR A O 1
ATOM 1068 N N . TYR A 1 139 ? 1.017 -7.626 -19.426 1.00 89.12 139 TYR A N 1
ATOM 1069 C CA . TYR A 1 139 ? 1.732 -6.456 -19.925 1.00 89.12 139 TYR A CA 1
ATOM 1070 C C . TYR A 1 139 ? 2.451 -5.775 -18.766 1.00 89.12 139 TYR A C 1
ATOM 1072 O O . TYR A 1 139 ? 1.856 -5.570 -17.710 1.00 89.12 139 TYR A O 1
ATOM 1080 N N . GLN A 1 140 ? 3.719 -5.407 -18.940 1.00 90.12 140 GLN A N 1
ATOM 1081 C CA . GLN A 1 140 ? 4.404 -4.595 -17.936 1.00 90.12 140 GLN A CA 1
ATOM 1082 C C . GLN A 1 140 ? 3.838 -3.176 -17.979 1.00 90.12 140 GLN A C 1
ATOM 1084 O O . GLN A 1 140 ? 3.657 -2.621 -19.057 1.00 90.12 140 GLN A O 1
ATOM 1089 N N . LEU A 1 141 ? 3.523 -2.611 -16.816 1.00 91.38 141 LEU A N 1
ATOM 1090 C CA . LEU A 1 141 ? 3.037 -1.238 -16.681 1.00 91.38 141 LEU A CA 1
ATOM 1091 C C . LEU A 1 141 ? 4.191 -0.308 -16.317 1.00 91.38 141 LEU A C 1
ATOM 1093 O O . LEU A 1 141 ? 4.411 0.714 -16.965 1.00 91.38 141 LEU A O 1
ATOM 1097 N N . LEU A 1 142 ? 4.941 -0.683 -15.280 1.00 93.69 142 LEU A N 1
ATOM 1098 C CA . LEU A 1 142 ? 6.131 0.041 -14.855 1.00 93.69 142 LEU A CA 1
ATOM 1099 C C . LEU A 1 142 ? 7.124 -0.874 -14.145 1.00 93.69 142 LEU A C 1
ATOM 1101 O O . LEU A 1 142 ? 6.744 -1.888 -13.559 1.00 93.69 142 LEU A O 1
ATOM 1105 N N . LYS A 1 143 ? 8.396 -0.486 -14.160 1.00 94.38 143 LYS A N 1
ATOM 1106 C CA . LYS A 1 143 ? 9.476 -1.138 -13.417 1.00 94.38 143 LYS A CA 1
ATOM 1107 C C . LYS A 1 143 ? 10.297 -0.091 -12.681 1.00 94.38 143 LYS A C 1
ATOM 1109 O O . LYS A 1 143 ? 10.655 0.931 -13.258 1.00 94.38 143 LYS A O 1
ATOM 1114 N N . TYR A 1 144 ? 10.617 -0.338 -11.420 1.00 91.38 144 TYR A N 1
ATOM 1115 C CA . TYR A 1 144 ? 11.506 0.542 -10.671 1.00 91.38 144 TYR A CA 1
ATOM 1116 C C . TYR A 1 144 ? 12.949 0.345 -11.146 1.00 91.38 144 TYR A C 1
ATOM 1118 O O . TYR A 1 144 ? 13.465 -0.773 -11.136 1.00 91.38 144 TYR A O 1
ATOM 1126 N N . ASN A 1 145 ? 13.597 1.435 -11.560 1.00 90.50 145 ASN A N 1
ATOM 1127 C CA . ASN A 1 145 ? 15.014 1.439 -11.929 1.00 90.50 145 ASN A CA 1
ATOM 1128 C C . ASN A 1 145 ? 15.891 1.820 -10.725 1.00 90.50 145 ASN A C 1
ATOM 1130 O O . ASN A 1 145 ? 16.939 1.226 -10.482 1.00 90.50 145 ASN A O 1
ATOM 1134 N N . SER A 1 146 ? 15.442 2.803 -9.941 1.00 88.62 146 SER A N 1
ATOM 1135 C CA . SER A 1 146 ? 16.076 3.239 -8.693 1.00 88.62 146 SER A CA 1
ATOM 1136 C C . SER A 1 146 ? 15.032 3.827 -7.735 1.00 88.62 146 SER A C 1
ATOM 1138 O O . SER A 1 146 ? 13.856 3.917 -8.081 1.00 88.62 146 SER A O 1
ATOM 1140 N N . GLU A 1 147 ? 15.442 4.259 -6.536 1.00 83.69 147 GLU A N 1
ATOM 1141 C CA . GLU A 1 147 ? 14.529 4.875 -5.554 1.00 83.69 147 GLU A CA 1
ATOM 1142 C C . GLU A 1 147 ? 13.767 6.095 -6.102 1.00 83.69 147 GLU A C 1
ATOM 1144 O O . GLU A 1 147 ? 12.651 6.360 -5.666 1.00 83.69 147 GLU A O 1
ATOM 1149 N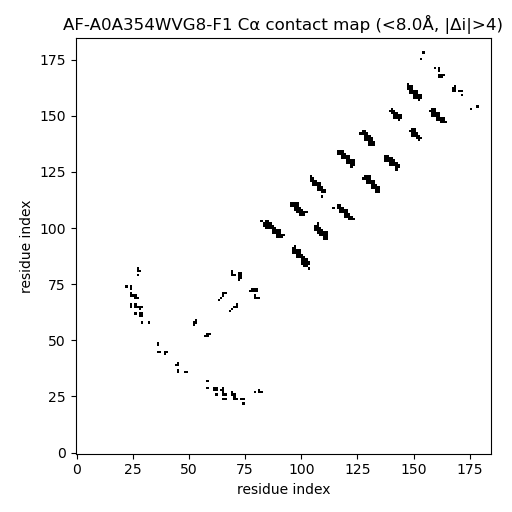 N . ASN A 1 148 ? 14.344 6.812 -7.074 1.00 88.75 148 ASN A N 1
ATOM 1150 C CA . ASN A 1 148 ? 13.781 8.045 -7.630 1.00 88.75 148 ASN A CA 1
ATOM 1151 C C . ASN A 1 148 ? 13.461 7.946 -9.130 1.00 88.75 148 ASN A C 1
ATOM 1153 O O . ASN A 1 148 ? 13.192 8.969 -9.757 1.00 88.75 148 ASN A O 1
ATOM 1157 N N . GLU A 1 149 ? 13.501 6.755 -9.728 1.00 92.06 149 GLU A N 1
ATOM 1158 C CA . GLU A 1 149 ? 13.299 6.585 -11.171 1.00 92.06 149 GLU A CA 1
ATOM 1159 C C . GLU A 1 149 ? 12.543 5.296 -11.490 1.00 92.06 149 GLU A C 1
ATOM 1161 O O . GLU A 1 149 ? 12.877 4.214 -10.995 1.00 92.06 149 GLU A O 1
ATOM 1166 N N . VAL A 1 150 ? 11.558 5.411 -12.378 1.00 94.62 150 VAL A N 1
ATOM 1167 C CA . VAL A 1 150 ? 10.789 4.287 -12.915 1.00 94.62 150 VAL A CA 1
ATOM 1168 C C . VAL A 1 150 ? 10.862 4.267 -14.436 1.00 94.62 150 VAL A C 1
ATOM 1170 O O . VAL A 1 150 ? 10.901 5.309 -15.085 1.00 94.62 150 VAL A O 1
ATOM 1173 N N . VAL A 1 151 ? 10.852 3.072 -15.010 1.00 94.56 151 VAL A N 1
ATOM 1174 C CA . VAL A 1 151 ? 10.629 2.846 -16.436 1.00 94.56 151 VAL A CA 1
ATOM 1175 C C . VAL A 1 151 ? 9.139 2.608 -16.629 1.00 94.56 151 VAL A C 1
ATOM 1177 O O . VAL A 1 151 ? 8.589 1.665 -16.062 1.00 94.56 151 VAL A O 1
ATOM 1180 N N . MET A 1 152 ? 8.483 3.464 -17.404 1.00 92.81 152 MET A N 1
ATOM 1181 C CA . MET A 1 152 ? 7.086 3.314 -17.800 1.00 92.81 152 MET A CA 1
ATOM 1182 C C . MET A 1 152 ? 7.017 2.639 -19.168 1.00 92.81 152 MET A C 1
ATOM 1184 O O . MET A 1 152 ? 7.669 3.094 -20.108 1.00 92.81 152 MET A O 1
ATOM 1188 N N . TYR A 1 153 ? 6.201 1.595 -19.294 1.00 89.88 153 TYR A N 1
ATOM 1189 C CA . TYR A 1 153 ? 5.952 0.929 -20.572 1.00 89.88 153 TYR A CA 1
ATOM 1190 C C . TYR A 1 153 ? 4.708 1.544 -21.216 1.00 89.88 153 TYR A C 1
ATOM 1192 O O . TYR A 1 153 ? 3.619 1.550 -20.637 1.00 89.88 153 TYR A O 1
ATOM 1200 N N . LEU A 1 154 ? 4.881 2.123 -22.399 1.00 86.31 154 LEU A N 1
ATOM 1201 C CA . LEU A 1 154 ? 3.844 2.852 -23.119 1.00 86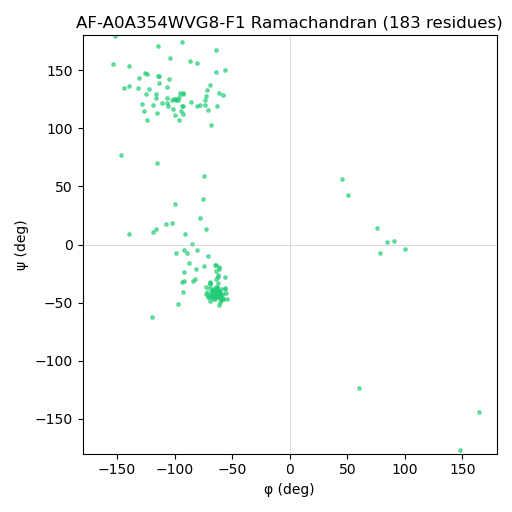.31 154 LEU A CA 1
ATOM 1202 C C . LEU A 1 154 ? 2.997 1.901 -23.987 1.00 86.31 154 LEU A C 1
ATOM 1204 O O . LEU A 1 154 ? 3.465 0.825 -24.368 1.00 86.31 154 LEU A O 1
ATOM 1208 N N . PRO A 1 155 ? 1.757 2.283 -24.360 1.00 79.19 155 PRO A N 1
ATOM 1209 C CA . PRO A 1 155 ? 0.869 1.425 -25.155 1.00 79.19 155 PRO A CA 1
ATOM 1210 C C . PRO A 1 155 ? 1.403 1.047 -26.544 1.00 79.19 155 PRO A C 1
ATOM 1212 O O . PRO A 1 155 ? 0.944 0.074 -27.136 1.00 79.19 155 PRO A O 1
ATOM 1215 N N . ASP A 1 156 ? 2.348 1.819 -27.082 1.00 78.88 156 ASP A N 1
ATOM 1216 C CA . ASP A 1 156 ? 3.012 1.554 -28.362 1.00 78.88 156 ASP A CA 1
ATOM 1217 C C . ASP A 1 156 ? 4.204 0.586 -28.244 1.00 78.88 156 ASP A C 1
ATOM 1219 O O . ASP A 1 156 ? 4.838 0.269 -29.250 1.00 78.88 156 ASP A O 1
ATOM 1223 N N . GLY A 1 157 ? 4.494 0.104 -27.032 1.00 77.31 157 GLY A N 1
ATOM 1224 C CA . GLY A 1 157 ? 5.611 -0.785 -26.727 1.00 77.31 157 GLY A CA 1
ATOM 1225 C C . GLY A 1 157 ? 6.936 -0.066 -26.473 1.00 77.31 157 GLY A C 1
ATOM 1226 O O . GLY A 1 157 ? 7.937 -0.742 -26.249 1.00 77.31 157 GLY A O 1
ATOM 1227 N N . ASN A 1 158 ? 6.968 1.272 -26.500 1.00 85.88 158 ASN A N 1
ATOM 1228 C CA . ASN A 1 158 ? 8.155 2.033 -26.125 1.00 85.88 158 ASN A CA 1
ATOM 1229 C C . ASN A 1 158 ? 8.275 2.169 -24.603 1.00 85.88 158 ASN A C 1
ATOM 1231 O O . ASN A 1 158 ? 7.292 2.129 -23.865 1.00 85.88 158 ASN A O 1
ATOM 1235 N N . GLU A 1 159 ? 9.499 2.385 -24.135 1.00 91.44 159 GLU A N 1
ATOM 1236 C CA . GLU A 1 159 ? 9.804 2.639 -22.730 1.00 91.44 159 GLU A CA 1
ATOM 1237 C C . GLU A 1 159 ? 10.119 4.121 -22.518 1.00 91.44 159 GLU A C 1
ATOM 1239 O O . GLU A 1 159 ? 10.772 4.764 -23.346 1.00 91.44 159 GLU A O 1
ATOM 1244 N N . MET A 1 160 ? 9.679 4.667 -21.388 1.00 91.50 160 MET A N 1
ATOM 1245 C CA . MET A 1 160 ? 10.009 6.020 -20.963 1.00 91.50 160 MET A CA 1
ATOM 1246 C C . MET A 1 160 ? 10.550 5.996 -19.540 1.00 91.50 160 MET A C 1
ATOM 1248 O O . MET A 1 160 ? 9.847 5.612 -18.608 1.00 91.50 160 MET A O 1
ATOM 1252 N N . ASN A 1 161 ? 11.780 6.471 -19.366 1.00 93.69 161 ASN A N 1
ATOM 1253 C CA . ASN A 1 161 ? 12.316 6.735 -18.038 1.00 93.69 161 ASN A CA 1
ATOM 1254 C C . ASN A 1 161 ? 11.647 7.979 -17.456 1.00 93.69 161 ASN A C 1
ATOM 1256 O O . ASN A 1 161 ? 11.609 9.040 -18.086 1.00 93.69 161 ASN A O 1
ATOM 1260 N N . VAL A 1 162 ? 11.126 7.835 -16.246 1.00 93.25 162 VAL A N 1
ATOM 1261 C CA . VAL A 1 162 ? 10.410 8.872 -15.518 1.00 93.25 162 VAL A CA 1
ATOM 1262 C C . VAL A 1 162 ? 11.060 9.032 -14.156 1.00 93.25 162 VAL A C 1
ATOM 1264 O O . VAL A 1 162 ? 11.031 8.138 -13.310 1.00 93.25 162 VAL A O 1
ATOM 1267 N N . GLU A 1 163 ? 11.639 10.206 -13.935 1.00 93.50 163 GLU A N 1
ATOM 1268 C CA . GLU A 1 163 ? 12.078 10.611 -12.607 1.00 93.50 163 GLU A CA 1
ATOM 1269 C C . GLU A 1 163 ? 10.844 10.864 -11.729 1.00 93.50 163 GLU A C 1
ATOM 1271 O O . GLU A 1 163 ? 9.888 11.521 -12.153 1.00 93.50 163 GLU A O 1
ATOM 1276 N N . LEU A 1 164 ? 10.876 10.406 -10.478 1.00 89.88 164 LEU A N 1
ATOM 1277 C CA . LEU A 1 164 ? 9.841 10.650 -9.467 1.00 89.88 164 LEU A CA 1
ATOM 1278 C C . LEU A 1 164 ? 9.910 12.090 -8.914 1.00 89.88 164 LEU A C 1
ATOM 1280 O O . LEU A 1 164 ? 9.730 12.342 -7.724 1.00 89.88 164 LEU A O 1
ATOM 1284 N N . SER A 1 165 ? 10.179 13.051 -9.798 1.00 91.81 165 SER A N 1
ATOM 1285 C CA . SER A 1 165 ? 10.145 14.488 -9.561 1.00 91.81 165 SER A CA 1
ATOM 1286 C C . SER A 1 165 ? 8.881 15.086 -10.185 1.00 91.81 165 SER A C 1
ATOM 1288 O O . SER A 1 165 ? 8.267 14.508 -11.083 1.00 91.81 165 SER A O 1
ATOM 1290 N N . GLN A 1 166 ? 8.477 16.281 -9.745 1.00 91.12 166 GLN A N 1
ATOM 1291 C CA . GLN A 1 166 ? 7.327 16.971 -10.345 1.00 91.12 166 GLN A CA 1
ATOM 1292 C C . GLN A 1 166 ? 7.505 17.156 -11.862 1.00 91.12 166 GLN A C 1
ATOM 1294 O O . GLN A 1 166 ? 6.546 17.006 -12.615 1.00 91.12 166 GLN A O 1
ATOM 1299 N N . ALA A 1 167 ? 8.728 17.456 -12.307 1.00 91.56 167 ALA A N 1
ATOM 1300 C CA . ALA A 1 167 ? 9.041 17.621 -13.721 1.00 91.56 167 ALA A CA 1
ATOM 1301 C C . ALA A 1 167 ? 8.928 16.297 -14.491 1.00 91.56 167 ALA A C 1
ATOM 1303 O O . ALA A 1 167 ? 8.317 16.275 -15.558 1.00 91.56 167 ALA A O 1
ATOM 1304 N N . GLY A 1 168 ? 9.454 15.197 -13.940 1.00 89.25 168 GLY A N 1
ATOM 1305 C CA . GLY A 1 168 ? 9.365 13.875 -14.564 1.00 89.25 168 GLY A CA 1
ATOM 1306 C C . GLY A 1 168 ? 7.923 13.384 -14.698 1.00 89.25 168 GLY A C 1
ATOM 1307 O O . GLY A 1 168 ? 7.515 12.963 -15.780 1.00 89.25 168 GLY A O 1
ATOM 1308 N N . ILE A 1 169 ? 7.111 13.538 -13.648 1.00 90.06 169 ILE A N 1
ATOM 1309 C CA . ILE A 1 169 ? 5.687 13.167 -13.675 1.00 90.06 169 ILE A CA 1
ATOM 1310 C C . ILE A 1 169 ? 4.918 13.984 -14.726 1.00 90.06 169 ILE A C 1
ATOM 1312 O O . ILE A 1 169 ? 4.112 13.420 -15.464 1.00 90.06 169 ILE A O 1
ATOM 1316 N N . LEU A 1 170 ? 5.175 15.293 -14.833 1.00 91.12 170 LEU A N 1
ATOM 1317 C CA . LEU A 1 170 ? 4.540 16.141 -15.850 1.00 91.12 170 LEU A CA 1
ATOM 1318 C C . LEU A 1 170 ? 4.948 15.741 -17.273 1.00 91.12 170 LEU A C 1
ATOM 1320 O O . LEU A 1 170 ? 4.088 15.674 -18.149 1.00 91.12 170 LEU A O 1
ATOM 1324 N N . ALA A 1 171 ? 6.229 15.433 -17.494 1.00 89.62 171 ALA A N 1
ATOM 1325 C CA . ALA A 1 171 ? 6.717 14.967 -18.789 1.00 89.62 171 ALA A CA 1
ATOM 1326 C C . ALA A 1 171 ? 6.050 13.645 -19.200 1.00 89.62 171 ALA A C 1
ATOM 1328 O O . ALA A 1 171 ? 5.619 13.492 -20.344 1.00 89.62 171 ALA A O 1
ATOM 1329 N N . PHE A 1 172 ? 5.905 12.707 -18.259 1.00 90.25 172 PHE A N 1
ATOM 1330 C CA . PHE A 1 172 ? 5.174 11.466 -18.503 1.00 90.25 172 PHE A CA 1
ATOM 1331 C C . PHE A 1 172 ? 3.691 11.717 -18.790 1.00 90.25 172 PHE A C 1
ATOM 1333 O O . PHE A 1 172 ? 3.137 11.138 -19.722 1.00 90.25 172 PHE A O 1
ATOM 1340 N N . GLN A 1 173 ? 3.042 12.599 -18.027 1.00 88.06 173 GLN A N 1
ATOM 1341 C CA . GLN A 1 173 ? 1.638 12.940 -18.238 1.00 88.06 173 GLN A CA 1
ATOM 1342 C C . GLN A 1 173 ? 1.399 13.520 -19.640 1.00 88.06 173 GLN A C 1
ATOM 1344 O O . GLN A 1 173 ? 0.438 13.127 -20.301 1.00 88.06 173 GLN A O 1
ATOM 1349 N N . GLU A 1 174 ? 2.265 14.423 -20.108 1.00 87.31 174 GLU A N 1
ATOM 1350 C CA . GLU A 1 174 ? 2.194 14.985 -21.462 1.00 87.31 174 GLU A CA 1
ATOM 1351 C C . GLU A 1 174 ? 2.346 13.891 -22.530 1.00 87.31 174 GLU A C 1
ATOM 1353 O O . GLU A 1 174 ? 1.548 13.819 -23.469 1.00 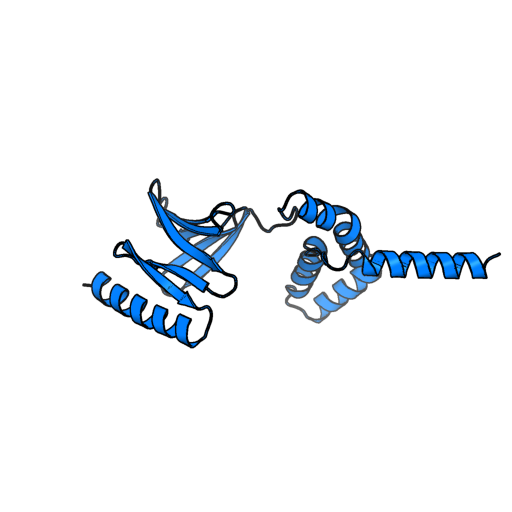87.31 174 GLU A O 1
ATOM 1358 N N . ALA A 1 175 ? 3.307 12.979 -22.353 1.00 86.19 175 ALA A N 1
ATOM 1359 C CA . ALA A 1 175 ? 3.484 11.836 -23.243 1.00 86.19 175 ALA A CA 1
ATOM 1360 C C . ALA A 1 175 ? 2.240 10.924 -23.262 1.00 86.19 175 ALA A C 1
ATOM 1362 O O . ALA A 1 175 ? 1.710 10.627 -24.332 1.00 86.19 175 ALA A O 1
ATOM 1363 N N . ALA A 1 176 ? 1.712 10.539 -22.098 1.00 83.62 176 ALA A N 1
ATOM 1364 C CA . ALA A 1 176 ? 0.539 9.670 -21.964 1.00 83.62 176 ALA A CA 1
ATOM 1365 C C . ALA A 1 176 ? -0.751 10.287 -22.543 1.00 8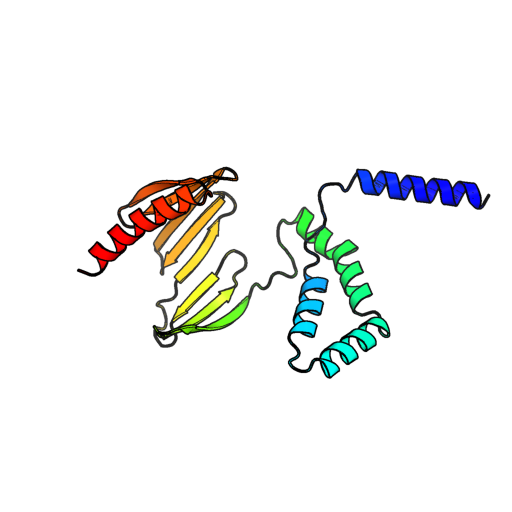3.62 176 ALA A C 1
ATOM 1367 O O . ALA A 1 176 ? -1.577 9.587 -23.142 1.00 83.62 176 ALA A O 1
ATOM 1368 N N . GLN A 1 177 ? -0.931 11.605 -22.408 1.00 80.56 177 GLN A N 1
ATOM 1369 C CA . GLN A 1 177 ? -2.060 12.318 -23.013 1.00 80.56 177 GLN A CA 1
ATOM 1370 C C . GLN A 1 177 ? -2.021 12.263 -24.542 1.00 80.56 177 GLN A C 1
ATOM 1372 O O . GLN A 1 177 ? -3.073 12.102 -25.167 1.00 80.56 177 GLN A O 1
ATOM 1377 N N . ASN A 1 178 ? -0.829 12.314 -25.142 1.00 76.06 178 ASN A N 1
ATOM 1378 C CA . ASN A 1 178 ? -0.691 12.155 -26.587 1.00 76.06 178 ASN A CA 1
ATOM 1379 C C . ASN A 1 178 ? -1.185 10.772 -27.042 1.00 76.06 178 ASN A C 1
ATOM 1381 O O . ASN A 1 178 ? -1.946 10.698 -28.002 1.00 76.06 178 ASN A O 1
ATOM 1385 N N . TYR A 1 179 ? -0.869 9.691 -26.321 1.00 68.12 179 TYR A N 1
ATOM 1386 C CA . TYR A 1 179 ? -1.378 8.346 -26.641 1.00 68.12 179 TYR A CA 1
ATOM 1387 C C . TYR A 1 179 ? -2.896 8.214 -26.480 1.00 68.12 179 TYR A C 1
ATOM 1389 O O . TYR A 1 179 ? -3.562 7.608 -27.321 1.00 68.12 179 TYR A O 1
ATOM 1397 N N . SER A 1 180 ? -3.459 8.835 -25.442 1.00 59.62 180 SER A N 1
ATOM 1398 C CA . SER A 1 180 ? -4.908 8.828 -25.193 1.00 59.62 180 SER A CA 1
ATOM 1399 C C . SER A 1 180 ? -5.691 9.500 -26.332 1.00 59.62 180 SER A C 1
ATOM 1401 O O . SER A 1 180 ? -6.790 9.069 -26.673 1.00 59.62 180 SER A O 1
ATOM 1403 N N . PHE A 1 181 ? -5.110 10.524 -26.968 1.00 51.97 181 PHE A N 1
ATOM 1404 C CA . PHE A 1 181 ? -5.707 11.202 -28.121 1.00 51.97 181 PHE A CA 1
ATOM 1405 C C . PHE A 1 181 ? -5.746 10.323 -29.384 1.00 51.97 181 PHE A C 1
ATOM 1407 O O . PHE A 1 181 ? -6.682 10.431 -30.176 1.00 51.97 181 PHE A O 1
ATOM 1414 N N . PHE A 1 182 ? -4.761 9.438 -29.575 1.00 43.53 182 PHE A N 1
ATOM 1415 C CA . PHE A 1 182 ? -4.713 8.531 -30.727 1.00 43.53 182 PHE A CA 1
ATOM 1416 C C . PHE A 1 182 ? -5.564 7.268 -30.548 1.00 43.53 182 PHE A C 1
ATOM 1418 O O . PHE A 1 182 ? -6.087 6.769 -31.539 1.00 43.53 182 PHE A O 1
ATOM 1425 N N . ALA A 1 183 ? -5.757 6.781 -29.319 1.00 44.12 183 ALA A N 1
ATOM 1426 C CA . ALA A 1 183 ? -6.613 5.622 -29.036 1.00 44.12 183 ALA A CA 1
ATOM 1427 C C . ALA A 1 183 ? -8.125 5.923 -29.131 1.00 44.12 183 ALA A C 1
ATOM 1429 O O . ALA A 1 183 ? -8.928 5.005 -29.268 1.00 44.12 183 ALA A O 1
ATOM 1430 N N . ALA A 1 184 ? -8.523 7.199 -29.068 1.00 45.66 184 ALA A N 1
ATOM 1431 C CA . ALA A 1 184 ? -9.917 7.643 -29.171 1.00 45.66 184 ALA A CA 1
ATOM 1432 C C . ALA A 1 184 ? -10.373 7.976 -30.612 1.00 45.66 184 ALA A C 1
ATOM 1434 O O . ALA A 1 184 ? -11.448 8.556 -30.790 1.00 45.66 184 ALA A O 1
ATOM 1435 N N . ARG A 1 185 ? -9.556 7.666 -31.630 1.00 36.16 185 ARG A N 1
ATOM 1436 C CA . ARG A 1 185 ? -9.850 7.891 -33.055 1.00 36.16 185 ARG A CA 1
ATOM 1437 C C . ARG A 1 185 ? -10.209 6.615 -33.800 1.00 36.16 185 ARG A C 1
ATOM 1439 O O . ARG A 1 185 ? -9.610 5.566 -33.496 1.00 36.16 185 ARG A O 1
#

Mean predicted aligned error: 12.74 Å

Sequence (185 aa):
MKKRNITLLVAATLACSMAFTSCIGSFGLTNKLLSWNQSINSKFVNELVFVAFHIIPVYEITCLADLLVLNSIEFWSGDSPVADAGKTETLQTKEGVYTVETLKDGYHIEKKGEENAGVDLVYNQEENSWNVKAGDATYQLLKYNSENEVVMYLPDGNEMNVELSQAGILAFQEAAQNYSFFAAR

Solvent-accessible surface area (backbone atoms only — not comparable to full-atom values): 10397 Å² total; per-residue (Å²): 118,71,69,64,53,52,53,51,50,52,49,50,52,52,54,49,58,69,72,55,80,81,63,86,50,86,38,50,58,37,51,49,55,50,52,54,46,68,66,43,90,46,69,72,56,34,50,50,51,53,53,50,33,60,75,48,55,51,59,60,50,32,45,49,44,20,69,69,46,49,31,50,46,22,69,76,68,73,48,61,90,64,55,66,53,76,45,71,47,79,46,84,53,99,91,47,45,33,40,40,29,31,42,90,49,38,35,41,39,33,48,74,91,45,87,91,66,42,34,35,44,38,52,40,77,92,69,44,28,37,28,42,31,50,83,94,47,76,42,70,45,35,31,59,78,49,103,56,30,32,38,36,48,43,98,86,73,49,77,42,83,32,41,78,42,77,66,28,50,51,53,48,49,56,55,53,50,56,54,54,61,60,72,75,106

Nearest PDB structures (foldseek):
  6ybp-assembly1_L  TM=4.380E-01  e=4.192E+00  Methylorubrum extorquens AM1
  6icq-assembly1_A-2  TM=4.126E-01  e=5.317E+00  Pseudomonas putida

Foldseek 3Di:
DVVVVVVVVVVVVVVVVVVPPDDPFPLLQLVVVLVVLVPPPDPVSSVVVVVVCVVVVVSVVSSVCCVPPQSVCCVVVVFGPNDQQQDWDWDQDPVAIWIWGQHRFFIWIDGPPPPLQIWTFGQDPVQQFTWIDGPPDIGTQWGDPDPQWIWGQAPVRDIDIAGNDPVSVVVVVVVNVVVVVVVVD